Protein AF-A0A519ZUU9-F1 (afdb_monomer_lite)

Radius of gyration: 45.59 Å; chains: 1; bounding box: 107×40×130 Å

pLDDT: mean 80.82, std 14.67, range [39.16, 97.06]

Foldseek 3Di:
DDDDPDPPVLVVLQVVLQVQQVVLVVCLVVVPPPVVSVVSNVVSVVSVVVSVVVVVPDDPDDDDPVCVVVVLPDPPDPDDRPDPDPDDPDDDDPDDPDPVNVVVVVCVVVVVDPVVVVVVVVVVVVVVVVVVVVVVVVVVVVVVVVVVVVVVVVVVVVVVVVVVVVVVVVVVVVVVVVVVVVVVVVVVVVVVVVVVVVVD

Sequence (200 aa):
MAAKAKFDWLHVAISWGASIVILGALFKILHIGGAFGNYAIGIGLGVEAFLFFLTGLRQPEQELPWERVYPELSTDFTGELPKATTRPVAAPVQTGFSSTAALDKMLVDAKIGPELIESLGTGLRTFGDKVATISSVADASSATTEFAGKVKGASASFDNLNSAFSKATAQLVEMGESNVAASAYHDQVNALAKNLSALN

Structure (mmCIF, N/CA/C/O backbone):
data_AF-A0A519ZUU9-F1
#
_entry.id   AF-A0A519ZUU9-F1
#
loop_
_atom_site.group_PDB
_atom_site.id
_atom_site.type_symbol
_atom_site.label_atom_id
_atom_site.label_alt_id
_atom_site.label_comp_id
_atom_site.label_asym_id
_atom_site.label_entity_id
_atom_site.label_seq_id
_atom_site.pdbx_PDB_ins_code
_atom_site.Cartn_x
_atom_site.Cartn_y
_atom_site.Cartn_z
_atom_site.occupancy
_atom_site.B_iso_or_equiv
_atom_site.auth_seq_id
_atom_site.auth_comp_id
_atom_site.auth_asym_id
_atom_site.auth_atom_id
_atom_site.pdbx_PDB_model_num
ATOM 1 N N . MET A 1 1 ? -26.843 -19.781 33.083 1.00 39.16 1 MET A N 1
ATOM 2 C CA . MET A 1 1 ? -26.863 -20.668 31.900 1.00 39.16 1 MET A CA 1
ATOM 3 C C . MET A 1 1 ? -26.084 -19.972 30.799 1.00 39.16 1 MET A C 1
ATOM 5 O O . MET A 1 1 ? -26.501 -18.902 30.383 1.00 39.16 1 MET A O 1
ATOM 9 N N . ALA A 1 2 ? -24.915 -20.491 30.418 1.00 41.66 2 ALA A N 1
ATOM 10 C CA . ALA A 1 2 ? -24.102 -19.885 29.366 1.00 41.66 2 ALA A CA 1
ATOM 11 C C . ALA A 1 2 ? -24.824 -20.051 28.021 1.00 41.66 2 ALA A C 1
ATOM 13 O O . ALA A 1 2 ? -25.059 -21.177 27.577 1.00 41.66 2 ALA A O 1
ATOM 14 N N . ALA A 1 3 ? -25.223 -18.940 27.402 1.00 51.91 3 ALA A N 1
ATOM 15 C CA . ALA A 1 3 ? -25.760 -18.947 26.053 1.00 51.91 3 ALA A CA 1
ATOM 16 C C . ALA A 1 3 ? -24.654 -19.444 25.111 1.00 51.91 3 ALA A C 1
ATOM 18 O O . ALA A 1 3 ? -23.635 -18.779 24.936 1.00 51.91 3 ALA A O 1
ATOM 19 N N . LYS A 1 4 ? -24.819 -20.642 24.537 1.00 50.12 4 LYS A N 1
ATOM 20 C CA . LYS A 1 4 ? -23.963 -21.098 23.437 1.00 50.12 4 LYS A CA 1
ATOM 21 C C . LYS A 1 4 ? -24.090 -20.072 22.313 1.00 50.12 4 LYS A C 1
ATOM 23 O O . LYS A 1 4 ? -25.184 -19.918 21.772 1.00 50.12 4 LYS A O 1
ATOM 28 N N . ALA A 1 5 ? -22.994 -19.394 21.976 1.00 58.38 5 ALA A N 1
ATOM 29 C CA . ALA A 1 5 ? -22.920 -18.553 20.790 1.00 58.38 5 ALA A CA 1
ATOM 30 C C . ALA A 1 5 ? -23.289 -19.420 19.579 1.00 58.38 5 ALA A C 1
ATOM 32 O O . ALA A 1 5 ? -22.580 -20.369 19.236 1.00 58.38 5 ALA A O 1
ATOM 33 N N . LYS A 1 6 ? -24.464 -19.171 18.999 1.00 64.81 6 LYS A N 1
ATOM 34 C CA . LYS A 1 6 ? -24.899 -19.859 17.787 1.00 64.81 6 LYS A CA 1
ATOM 35 C C . LYS A 1 6 ? -24.059 -19.276 16.659 1.00 64.81 6 LYS A C 1
ATOM 37 O O . LYS A 1 6 ? -24.135 -18.080 16.410 1.00 64.81 6 LYS A O 1
ATOM 42 N N . PHE A 1 7 ? -23.223 -20.100 16.038 1.00 68.94 7 PHE A N 1
ATOM 43 C CA . PHE A 1 7 ? -22.458 -19.699 14.864 1.00 68.94 7 PHE A CA 1
ATOM 44 C C . PHE A 1 7 ? -23.4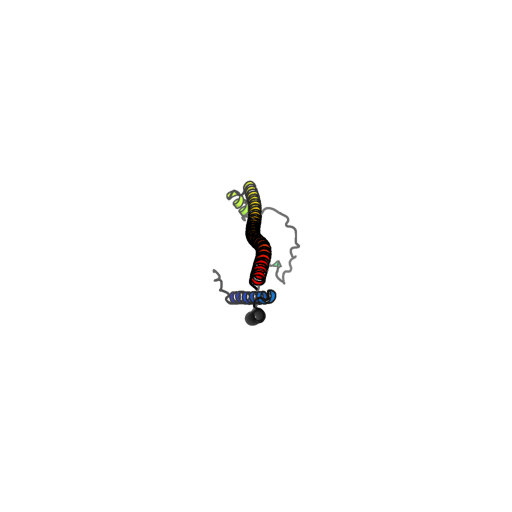33 -19.227 13.779 1.00 68.94 7 PHE A C 1
ATOM 46 O O . PHE A 1 7 ? -24.221 -20.025 13.262 1.00 68.94 7 PHE A O 1
ATOM 53 N N . ASP A 1 8 ? -23.414 -17.929 13.483 1.00 77.62 8 ASP A N 1
ATOM 54 C CA . ASP A 1 8 ? -24.277 -17.341 12.469 1.00 77.62 8 ASP A CA 1
ATOM 55 C C . ASP A 1 8 ? -23.618 -17.472 11.095 1.00 77.62 8 ASP A C 1
ATOM 57 O O . ASP A 1 8 ? -22.886 -16.604 10.619 1.00 77.62 8 ASP A O 1
ATOM 61 N N . TRP A 1 9 ? -23.851 -18.623 10.467 1.00 82.12 9 TRP A N 1
ATOM 62 C CA . TRP A 1 9 ? -23.329 -18.937 9.139 1.00 82.12 9 TRP A CA 1
ATOM 63 C C . TRP A 1 9 ? -23.766 -17.915 8.078 1.00 82.12 9 TRP A C 1
ATOM 65 O O . TRP A 1 9 ? -23.056 -17.722 7.091 1.00 82.12 9 TRP A O 1
ATOM 75 N N . LEU A 1 10 ? -24.912 -17.253 8.280 1.00 82.69 10 LEU A N 1
ATOM 76 C CA . LEU A 1 10 ? -25.429 -16.243 7.365 1.00 82.69 10 LEU A CA 1
ATOM 77 C C . LEU A 1 10 ? -24.575 -14.980 7.439 1.00 82.69 10 LEU A C 1
ATOM 79 O O . LEU A 1 10 ? -24.215 -14.428 6.406 1.00 82.69 10 LEU A O 1
ATOM 83 N N . HIS A 1 11 ? -24.173 -14.580 8.644 1.00 84.94 11 HIS A N 1
ATOM 84 C CA . HIS A 1 11 ? -23.257 -13.462 8.838 1.00 84.94 11 HIS A CA 1
ATOM 85 C C . HIS A 1 11 ? -21.925 -13.694 8.112 1.00 84.94 11 HIS A C 1
ATOM 87 O O . HIS A 1 11 ? -21.411 -12.796 7.447 1.00 84.94 11 HIS A O 1
ATOM 93 N N . VAL A 1 12 ? -21.401 -14.924 8.169 1.00 88.69 12 VAL A N 1
ATOM 94 C CA . VAL A 1 12 ? -20.186 -15.319 7.438 1.00 88.69 12 VAL A CA 1
ATOM 95 C C . VAL A 1 12 ? -20.404 -15.267 5.925 1.00 88.69 12 VAL A C 1
ATOM 97 O O . VAL A 1 12 ? -19.560 -14.728 5.210 1.00 88.69 12 VAL A O 1
ATOM 100 N N . ALA A 1 13 ? -21.539 -15.772 5.433 1.00 89.56 13 ALA A N 1
ATOM 101 C CA . ALA A 1 13 ? -21.886 -15.730 4.013 1.00 89.56 13 ALA A CA 1
ATOM 102 C C . ALA A 1 13 ? -22.029 -14.288 3.490 1.00 89.56 13 ALA A C 1
ATOM 104 O O . ALA A 1 13 ? -21.525 -13.985 2.410 1.00 89.56 13 ALA A O 1
ATOM 105 N N . ILE A 1 14 ? -22.634 -13.391 4.276 1.00 90.38 14 ILE A N 1
ATOM 106 C CA . ILE A 1 14 ? -22.742 -11.958 3.964 1.00 90.38 14 ILE A CA 1
ATOM 107 C C . ILE A 1 14 ? -21.352 -11.318 3.898 1.00 90.38 14 ILE A C 1
ATOM 109 O O . ILE A 1 14 ? -21.037 -10.639 2.926 1.00 90.38 14 ILE A O 1
ATOM 113 N N . SER A 1 15 ? -20.484 -11.567 4.885 1.00 91.88 15 SER A N 1
ATOM 114 C CA . SER A 1 15 ? -19.118 -11.020 4.885 1.00 91.88 15 SER A CA 1
ATOM 115 C C . SER A 1 15 ? -18.282 -11.508 3.695 1.00 91.88 15 SER A C 1
ATOM 117 O O . SER A 1 15 ? -17.511 -10.741 3.112 1.00 91.88 15 SER A O 1
ATOM 119 N N . TRP A 1 16 ? -18.448 -12.772 3.300 1.00 93.50 16 TRP A N 1
ATOM 120 C CA . TRP A 1 16 ? -17.790 -13.326 2.117 1.00 93.50 16 TRP A CA 1
ATOM 121 C C . TRP A 1 16 ? -18.336 -12.728 0.819 1.00 93.50 16 TRP A C 1
ATOM 123 O O . TRP A 1 16 ? -17.552 -12.350 -0.051 1.00 93.50 16 TRP A O 1
ATOM 133 N N . GLY A 1 17 ? -19.656 -12.578 0.700 1.00 94.12 17 GLY A N 1
ATOM 134 C CA . GLY A 1 17 ? -20.277 -11.928 -0.453 1.00 94.12 17 GLY A CA 1
ATOM 135 C C . GLY A 1 17 ? -19.844 -10.480 -0.630 1.00 94.12 17 GLY A C 1
ATOM 136 O O . GLY A 1 17 ? -19.378 -10.114 -1.708 1.00 94.12 17 GLY A O 1
ATOM 137 N N . ALA A 1 18 ? -19.869 -9.697 0.452 1.00 94.25 18 ALA A N 1
ATOM 138 C CA . ALA A 1 18 ? -19.413 -8.310 0.447 1.00 94.25 18 ALA A CA 1
ATOM 139 C C . ALA A 1 18 ? -17.951 -8.190 -0.024 1.00 94.25 18 ALA A C 1
ATOM 141 O O . ALA A 1 18 ? -17.604 -7.291 -0.789 1.00 94.25 18 ALA A O 1
ATOM 142 N N . SER A 1 19 ? -17.093 -9.139 0.362 1.00 94.81 19 SER A N 1
ATOM 143 C CA . SER A 1 19 ? -15.698 -9.179 -0.093 1.00 94.81 19 SER A CA 1
ATOM 144 C C . SER A 1 19 ? -15.589 -9.381 -1.612 1.00 94.81 19 SER A C 1
ATOM 146 O O . SER A 1 19 ? -14.795 -8.707 -2.269 1.00 94.81 19 SER A O 1
ATOM 148 N N . ILE A 1 20 ? -16.413 -10.261 -2.193 1.00 94.50 20 ILE A N 1
ATOM 149 C CA . ILE A 1 20 ? -16.456 -10.508 -3.647 1.00 94.50 20 ILE A CA 1
ATOM 150 C C . ILE A 1 20 ? -16.935 -9.255 -4.396 1.00 94.50 20 ILE A C 1
ATOM 152 O O . ILE A 1 20 ? -16.364 -8.904 -5.430 1.00 94.50 20 ILE A O 1
ATOM 156 N N . VAL A 1 21 ? -17.932 -8.543 -3.862 1.00 96.19 21 VAL A N 1
ATOM 157 C CA . VAL A 1 21 ? -18.430 -7.275 -4.426 1.00 96.19 21 VAL A CA 1
ATOM 158 C C . VAL A 1 21 ? -17.341 -6.209 -4.439 1.00 96.19 21 VAL A C 1
ATOM 160 O O . VAL A 1 21 ? -17.118 -5.573 -5.469 1.00 96.19 21 VAL A O 1
ATOM 163 N N . ILE A 1 22 ? -16.634 -6.037 -3.320 1.00 95.88 22 ILE A N 1
ATOM 164 C CA . ILE A 1 22 ? -15.560 -5.045 -3.193 1.00 95.88 22 ILE A CA 1
ATOM 165 C C . ILE A 1 22 ? -14.430 -5.345 -4.185 1.00 95.88 22 ILE A C 1
ATOM 167 O O . ILE A 1 22 ? -13.954 -4.432 -4.858 1.00 95.88 22 ILE A O 1
ATOM 171 N N . LEU A 1 23 ? -14.037 -6.614 -4.341 1.00 94.88 23 LEU A N 1
ATOM 172 C CA . LEU A 1 23 ? -13.030 -7.012 -5.331 1.00 94.88 23 LEU A CA 1
ATOM 173 C C . LEU A 1 23 ? -13.501 -6.770 -6.772 1.00 94.88 23 LEU A C 1
ATOM 175 O O . LEU A 1 23 ? -12.736 -6.264 -7.596 1.00 94.88 23 LEU A O 1
ATOM 179 N N . GLY A 1 24 ? -14.766 -7.069 -7.076 1.00 93.88 24 GLY A N 1
ATOM 180 C CA . GLY A 1 24 ? -15.364 -6.759 -8.376 1.00 93.88 24 GLY A CA 1
ATOM 181 C C . GLY A 1 24 ? -15.358 -5.257 -8.675 1.00 93.88 24 GLY A C 1
ATOM 182 O O . GLY A 1 24 ? -14.985 -4.841 -9.774 1.00 93.88 24 GLY A O 1
ATOM 183 N N . ALA A 1 25 ? -15.701 -4.430 -7.684 1.00 94.94 25 ALA A N 1
ATOM 184 C CA . ALA A 1 25 ? -15.683 -2.973 -7.803 1.00 94.94 25 ALA A CA 1
ATOM 185 C C . ALA A 1 25 ? -14.260 -2.444 -7.995 1.00 94.94 25 ALA A C 1
ATOM 187 O O . ALA A 1 25 ? -14.036 -1.608 -8.871 1.00 94.94 25 ALA A O 1
ATOM 188 N N . LEU A 1 26 ? -13.291 -2.986 -7.251 1.00 94.69 26 LEU A N 1
ATOM 189 C CA . LEU A 1 26 ? -11.874 -2.650 -7.374 1.00 94.69 26 LEU A CA 1
ATOM 190 C C . LEU A 1 26 ? -11.351 -2.894 -8.798 1.00 94.69 26 LEU A C 1
ATOM 192 O O . LEU A 1 26 ? -10.714 -2.017 -9.383 1.00 94.69 26 LEU A O 1
ATOM 196 N N . PHE A 1 27 ? -11.652 -4.053 -9.392 1.00 93.69 27 PHE A N 1
ATOM 197 C CA . PHE A 1 27 ? -11.245 -4.343 -10.770 1.00 93.69 27 PHE A CA 1
ATOM 198 C C . PHE A 1 27 ? -11.904 -3.411 -11.786 1.00 93.69 27 PHE A C 1
ATOM 200 O O . PHE A 1 27 ? -11.253 -2.998 -12.748 1.00 93.69 27 PHE A O 1
ATOM 207 N N . LYS A 1 28 ? -13.162 -3.021 -11.555 1.00 91.69 28 LYS A N 1
ATOM 208 C CA . LYS A 1 28 ? -13.878 -2.085 -12.423 1.00 91.69 28 LYS A CA 1
ATOM 209 C C . LYS A 1 28 ? -13.289 -0.671 -12.377 1.00 91.69 28 LYS A C 1
ATOM 211 O O . LYS A 1 28 ? -13.115 -0.076 -13.437 1.00 91.69 28 LYS A O 1
ATOM 216 N N . ILE A 1 29 ? -12.966 -0.141 -11.192 1.00 93.62 29 ILE A N 1
ATOM 217 C CA . ILE A 1 29 ? -12.414 1.222 -11.054 1.00 93.62 29 ILE A CA 1
ATOM 218 C C . ILE A 1 29 ? -10.968 1.310 -11.547 1.00 93.62 29 ILE A C 1
ATOM 220 O O . ILE A 1 29 ? -10.601 2.266 -12.228 1.00 93.62 29 ILE A O 1
ATOM 224 N N . LEU A 1 30 ? -10.155 0.288 -11.267 1.00 93.75 30 LEU A N 1
ATOM 225 C CA . LEU A 1 30 ? -8.733 0.281 -11.607 1.00 93.75 30 LEU A CA 1
ATOM 226 C C . LEU A 1 30 ? -8.473 -0.215 -13.041 1.00 93.75 30 LEU A C 1
ATOM 228 O O . LEU A 1 30 ? -7.328 -0.272 -13.476 1.00 93.75 30 LEU A O 1
ATOM 232 N N . HIS A 1 31 ? -9.535 -0.563 -13.781 1.00 89.62 31 HIS A N 1
ATOM 233 C CA . HIS A 1 31 ? -9.482 -1.082 -15.153 1.00 89.62 31 HIS A CA 1
ATOM 234 C C . HIS A 1 31 ? -8.579 -2.322 -15.302 1.00 89.62 31 HIS A C 1
ATOM 236 O O . HIS A 1 31 ? -8.042 -2.603 -16.377 1.00 89.62 31 HIS A O 1
ATOM 242 N N . ILE A 1 32 ? -8.435 -3.101 -14.226 1.00 83.62 32 ILE A N 1
ATOM 243 C CA . ILE A 1 32 ? -7.625 -4.320 -14.218 1.00 83.62 32 ILE A CA 1
ATOM 244 C C . ILE A 1 32 ? -8.364 -5.407 -15.005 1.00 83.62 32 ILE A C 1
ATOM 246 O O . ILE A 1 32 ? -9.513 -5.735 -14.717 1.00 83.62 32 ILE A O 1
ATOM 250 N N . GLY A 1 33 ? -7.697 -5.984 -16.008 1.00 83.44 33 GLY A N 1
ATOM 251 C CA . GLY A 1 33 ? -8.239 -7.090 -16.807 1.00 83.44 33 GLY A CA 1
ATOM 252 C C . GLY A 1 33 ? -9.241 -6.686 -17.900 1.00 83.44 33 GLY A C 1
ATOM 253 O O . GLY A 1 33 ? -9.820 -7.564 -18.539 1.00 83.44 33 GLY A O 1
ATOM 254 N N . GLY A 1 34 ? -9.454 -5.388 -18.150 1.00 85.88 34 GLY A N 1
ATOM 255 C CA . GLY A 1 34 ? -10.285 -4.894 -19.257 1.00 85.88 34 GLY A CA 1
ATOM 256 C C . GLY A 1 34 ? -11.712 -5.457 -19.235 1.00 85.88 34 GLY A C 1
ATOM 257 O O . GLY A 1 34 ? -12.468 -5.221 -18.294 1.00 85.88 34 GLY A O 1
ATOM 258 N N . ALA A 1 35 ? -12.080 -6.237 -20.259 1.00 87.75 35 ALA A N 1
ATOM 259 C CA . ALA A 1 35 ? -13.391 -6.887 -20.338 1.00 87.75 35 ALA A CA 1
ATOM 260 C C . ALA A 1 35 ? -13.680 -7.808 -19.137 1.00 87.75 35 ALA A C 1
ATOM 262 O O . ALA A 1 35 ? -14.828 -7.913 -18.709 1.00 87.75 35 ALA A O 1
ATOM 263 N N . PHE A 1 36 ? -12.648 -8.420 -18.546 1.00 86.88 36 PHE A N 1
ATOM 264 C CA . PHE A 1 36 ? -12.782 -9.267 -17.361 1.00 86.88 36 PHE A CA 1
ATOM 265 C C . PHE A 1 36 ? -13.269 -8.487 -16.129 1.00 86.88 36 PHE A C 1
ATOM 267 O O . PHE A 1 36 ? -14.056 -9.013 -15.345 1.00 86.88 36 PHE A O 1
ATOM 274 N N . GLY A 1 37 ? -12.898 -7.208 -16.000 1.00 88.25 37 GLY A N 1
ATOM 275 C CA . GLY A 1 37 ? -13.369 -6.346 -14.912 1.00 88.25 37 GLY A CA 1
ATOM 276 C C . GLY A 1 37 ? -14.887 -6.127 -14.932 1.00 88.25 37 GLY A C 1
ATOM 277 O O . GLY A 1 37 ? -15.507 -6.050 -13.874 1.00 88.25 37 GLY A O 1
ATOM 278 N N . ASN A 1 38 ? -15.512 -6.111 -16.119 1.00 90.19 38 ASN A N 1
ATOM 279 C CA . ASN A 1 38 ? -16.974 -6.028 -16.252 1.00 90.19 38 ASN A CA 1
ATOM 280 C C . ASN A 1 38 ? -17.668 -7.300 -15.753 1.00 90.19 38 ASN A C 1
ATOM 282 O O . ASN A 1 38 ? -18.707 -7.222 -15.101 1.00 90.19 38 ASN A O 1
ATOM 286 N N . TYR A 1 39 ? -17.085 -8.467 -16.031 1.00 93.06 39 TYR A N 1
ATOM 287 C CA . TYR A 1 39 ? -17.608 -9.732 -15.523 1.00 93.06 39 TYR A CA 1
ATOM 288 C C . TYR A 1 39 ? -17.405 -9.852 -14.010 1.00 93.06 39 TYR A C 1
ATOM 290 O O . TYR A 1 39 ? -18.317 -10.288 -13.316 1.00 93.06 39 TYR A O 1
ATOM 298 N N . ALA A 1 40 ? -16.264 -9.398 -13.482 1.00 93.31 40 ALA A N 1
ATOM 299 C CA . ALA A 1 40 ? -15.980 -9.430 -12.050 1.00 93.31 40 ALA A CA 1
ATOM 300 C C . ALA A 1 40 ? -16.985 -8.603 -11.228 1.00 93.31 40 ALA A C 1
ATOM 302 O O . ALA A 1 40 ? -17.527 -9.108 -10.244 1.00 93.31 40 ALA A O 1
ATOM 303 N N . ILE A 1 41 ? -17.297 -7.367 -11.648 1.00 94.50 41 ILE A N 1
ATOM 304 C CA . ILE A 1 41 ? -18.333 -6.565 -10.975 1.00 94.50 41 ILE A CA 1
ATOM 305 C C . ILE A 1 41 ? -19.733 -7.157 -11.168 1.00 94.50 41 ILE A C 1
ATOM 307 O O . ILE A 1 41 ? -20.522 -7.157 -10.228 1.00 94.50 41 ILE A O 1
ATOM 311 N N . GLY A 1 42 ? -20.036 -7.714 -12.346 1.00 94.75 42 GLY A N 1
ATOM 312 C CA . GLY A 1 42 ? -21.312 -8.386 -12.598 1.00 94.75 42 GLY A CA 1
ATOM 313 C C . GLY A 1 42 ? -21.539 -9.583 -11.671 1.00 94.75 42 GLY A C 1
ATOM 314 O O . GLY A 1 42 ? -22.620 -9.726 -11.107 1.00 94.75 42 GLY A O 1
ATOM 315 N N . ILE A 1 43 ? -20.503 -10.401 -11.453 1.00 95.50 43 ILE A N 1
ATOM 316 C CA . ILE A 1 43 ? -20.538 -11.526 -10.508 1.00 95.50 43 ILE A CA 1
ATOM 317 C C . ILE A 1 43 ? -20.714 -11.016 -9.076 1.00 95.50 43 ILE A C 1
ATOM 319 O O . ILE A 1 43 ? -21.576 -11.525 -8.365 1.00 95.50 43 ILE A O 1
ATOM 323 N N . GLY A 1 44 ? -19.951 -9.997 -8.666 1.00 95.81 44 GLY A N 1
ATOM 324 C CA . GLY A 1 44 ? -20.084 -9.395 -7.337 1.00 95.81 44 GLY A CA 1
ATOM 325 C C . GLY A 1 44 ? -21.511 -8.922 -7.060 1.00 95.81 44 GLY A C 1
ATOM 326 O O . GLY A 1 44 ? -22.131 -9.358 -6.095 1.00 95.81 44 GLY A O 1
ATOM 327 N N . LEU A 1 45 ? -22.077 -8.109 -7.953 1.00 96.38 45 LEU A N 1
ATOM 328 C CA . LEU A 1 45 ? -23.451 -7.615 -7.821 1.00 96.38 45 LEU A CA 1
ATOM 329 C C . LEU A 1 45 ? -24.495 -8.745 -7.840 1.00 96.38 45 LEU A C 1
ATOM 331 O O . LEU A 1 45 ? -25.495 -8.662 -7.130 1.00 96.38 45 LEU A O 1
ATOM 335 N N . GLY A 1 46 ? -24.265 -9.813 -8.610 1.00 96.19 46 GLY A N 1
ATOM 336 C CA . GLY A 1 46 ? -25.124 -11.000 -8.605 1.00 96.19 46 GLY A CA 1
ATOM 337 C C . GLY A 1 46 ? -25.113 -11.744 -7.265 1.00 96.19 46 GLY A C 1
ATOM 338 O O . GLY A 1 46 ? -26.168 -12.154 -6.782 1.00 96.19 46 GLY A O 1
ATOM 339 N N . VAL A 1 47 ? -23.938 -11.876 -6.639 1.00 95.75 47 VAL A N 1
ATOM 340 C CA . VAL A 1 47 ? -23.797 -12.453 -5.291 1.00 95.75 47 VAL A CA 1
ATOM 341 C C . VAL A 1 47 ? -24.527 -11.596 -4.254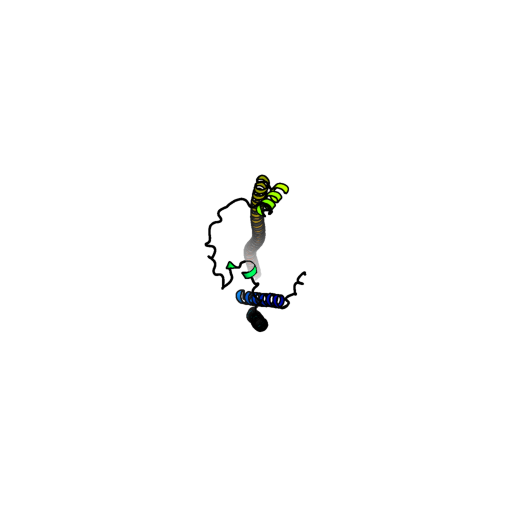 1.00 95.75 47 VAL A C 1
ATOM 343 O O . VAL A 1 47 ? -25.267 -12.144 -3.439 1.00 95.75 47 VAL A O 1
ATOM 346 N N . GLU A 1 48 ? -24.394 -10.269 -4.321 1.00 94.56 48 GLU A N 1
ATOM 347 C CA . GLU A 1 48 ? -25.074 -9.346 -3.401 1.00 94.56 48 GLU A CA 1
ATOM 348 C C . GLU A 1 48 ? -26.602 -9.427 -3.528 1.00 94.56 48 GLU A C 1
ATOM 350 O O . GLU A 1 48 ? -27.314 -9.524 -2.530 1.00 94.56 48 GLU A O 1
ATOM 355 N N . ALA A 1 49 ? -27.120 -9.471 -4.760 1.00 94.69 49 ALA A N 1
ATOM 356 C CA . ALA A 1 49 ? -28.552 -9.623 -5.006 1.00 94.69 49 ALA A CA 1
ATOM 357 C C . ALA A 1 49 ? -29.101 -10.935 -4.418 1.00 94.69 49 ALA A C 1
ATOM 359 O O . ALA A 1 49 ? -30.181 -10.952 -3.824 1.00 94.69 49 ALA A O 1
ATOM 360 N N . PHE A 1 50 ? -28.348 -12.031 -4.544 1.00 93.50 50 PHE A N 1
ATOM 361 C CA . PHE A 1 50 ? -28.730 -13.320 -3.972 1.00 93.50 50 PHE A CA 1
ATOM 362 C C . PHE A 1 50 ? -28.685 -13.311 -2.439 1.00 93.50 50 PHE A C 1
ATOM 364 O O . PHE A 1 50 ? -29.597 -13.824 -1.790 1.00 93.50 50 PHE A O 1
ATOM 371 N N . LEU A 1 51 ? -27.661 -12.696 -1.843 1.00 92.56 51 LEU A N 1
ATOM 372 C CA . LEU A 1 51 ? -27.560 -12.575 -0.391 1.00 92.56 51 LEU A CA 1
ATOM 373 C C . LEU A 1 51 ? -28.673 -11.703 0.187 1.00 92.56 51 LEU A C 1
ATOM 375 O O . LEU A 1 51 ? -29.289 -12.119 1.164 1.00 92.56 51 LEU A O 1
ATOM 379 N N . PHE A 1 52 ? -29.007 -10.570 -0.436 1.00 90.44 52 PHE A N 1
ATOM 380 C CA . PHE A 1 52 ? -30.143 -9.751 -0.003 1.00 90.44 52 PHE A CA 1
ATOM 381 C C . PHE A 1 52 ? -31.481 -10.474 -0.115 1.00 90.44 52 PHE A C 1
ATOM 383 O O . PHE A 1 52 ? -32.349 -10.319 0.744 1.00 90.44 52 PHE A O 1
ATOM 390 N N . PHE A 1 53 ? -31.653 -11.302 -1.143 1.00 91.25 53 PHE A N 1
ATOM 391 C CA . PHE A 1 53 ? -32.837 -12.144 -1.243 1.00 91.25 53 PHE A CA 1
ATOM 392 C C . PHE A 1 53 ? -32.923 -13.134 -0.070 1.00 91.25 53 PHE A C 1
ATOM 394 O O . PHE A 1 53 ? -33.979 -13.275 0.544 1.00 91.25 53 PHE A O 1
ATOM 401 N N . LEU A 1 54 ? -31.809 -13.782 0.291 1.00 89.25 54 LEU A N 1
ATOM 402 C CA . LEU A 1 54 ? -31.764 -14.705 1.427 1.00 89.25 54 LEU A CA 1
ATOM 403 C C . LEU A 1 54 ? -31.959 -14.005 2.780 1.00 89.25 54 LEU A C 1
ATOM 405 O O . LEU A 1 54 ? -32.619 -14.566 3.657 1.00 89.25 54 LEU A O 1
ATOM 409 N N . THR A 1 55 ? -31.417 -12.799 2.969 1.00 86.38 55 THR A N 1
ATOM 410 C CA . THR A 1 55 ? -31.611 -12.035 4.212 1.00 86.38 55 THR A CA 1
ATOM 411 C C . THR A 1 55 ? -33.031 -11.498 4.341 1.00 86.38 55 THR A C 1
ATOM 413 O O . THR A 1 55 ? -33.558 -11.478 5.448 1.00 86.38 55 THR A O 1
ATOM 416 N N . GLY A 1 56 ? -33.697 -11.159 3.233 1.00 85.12 56 GLY A N 1
ATOM 417 C CA . GLY A 1 56 ? -35.103 -10.741 3.230 1.00 85.12 56 GLY A CA 1
ATOM 418 C C . GLY A 1 56 ? -36.080 -11.813 3.732 1.00 85.12 56 GLY A C 1
ATOM 419 O O . GLY A 1 56 ? -37.179 -11.485 4.171 1.00 85.12 56 GLY A O 1
ATOM 420 N N . LEU A 1 57 ? -35.684 -13.092 3.720 1.00 83.94 57 LEU A N 1
ATOM 421 C CA . LEU A 1 57 ? -36.474 -14.199 4.274 1.00 83.94 57 LEU A CA 1
ATOM 422 C C . LEU A 1 57 ? -36.298 -14.377 5.793 1.00 83.94 57 LEU A C 1
ATOM 424 O O . LEU A 1 57 ? -36.953 -15.233 6.393 1.00 83.94 57 LEU A O 1
ATOM 428 N N . ARG A 1 58 ? -35.415 -13.604 6.434 1.00 77.00 58 ARG A N 1
ATOM 429 C CA . ARG A 1 58 ? -35.211 -13.616 7.887 1.00 77.00 58 ARG A CA 1
ATOM 430 C C . ARG A 1 58 ? -35.962 -12.458 8.536 1.00 77.00 58 ARG A C 1
ATOM 432 O O . ARG A 1 58 ? -35.950 -11.334 8.050 1.00 77.00 58 ARG A O 1
ATOM 439 N N . GLN A 1 59 ? -36.584 -12.739 9.680 1.00 71.56 59 GLN A N 1
ATOM 440 C CA . GLN A 1 59 ? -37.108 -11.687 10.547 1.00 71.56 59 GLN A CA 1
ATOM 441 C C . GLN A 1 59 ? -35.935 -10.886 11.141 1.00 71.56 59 GLN A C 1
ATOM 443 O O . GLN A 1 59 ? -34.927 -11.508 11.499 1.00 71.56 59 GLN A O 1
ATOM 448 N N . PRO A 1 60 ? -36.046 -9.547 11.246 1.00 70.88 60 PRO A N 1
ATOM 449 C CA . PRO A 1 60 ? -35.028 -8.724 11.891 1.00 70.88 60 PRO A CA 1
ATOM 450 C C . PRO A 1 60 ? -34.800 -9.196 13.330 1.00 70.88 60 PRO A C 1
ATOM 452 O O . PRO A 1 60 ? -35.712 -9.723 13.975 1.00 70.88 60 PRO A O 1
ATOM 455 N N . GLU A 1 61 ? -33.567 -9.048 13.815 1.00 69.06 61 GLU A N 1
ATOM 456 C CA . GLU A 1 61 ? -33.228 -9.402 15.191 1.00 69.06 61 GLU A CA 1
ATOM 457 C C . GLU A 1 61 ? -34.125 -8.606 16.148 1.00 69.06 61 GLU A C 1
ATOM 459 O O . GLU A 1 61 ? -34.313 -7.401 15.975 1.00 69.06 61 GLU A O 1
ATOM 464 N N . GLN A 1 62 ? -34.750 -9.292 17.110 1.00 69.12 62 GLN A N 1
ATOM 465 C CA . GLN A 1 62 ? -35.605 -8.622 18.085 1.00 69.12 62 GLN A CA 1
ATOM 466 C C . GLN A 1 62 ? -34.742 -7.675 18.910 1.00 69.12 62 GLN A C 1
ATOM 468 O O . GLN A 1 62 ? -33.738 -8.100 19.487 1.00 69.12 62 GLN A O 1
ATOM 473 N N . GLU A 1 63 ? -35.138 -6.405 18.972 1.00 71.62 63 GLU A N 1
ATOM 474 C CA . GLU A 1 63 ? -34.458 -5.435 19.816 1.00 71.62 63 GLU A CA 1
ATOM 475 C C . GLU A 1 63 ? -34.451 -5.940 21.263 1.00 71.62 63 GLU A C 1
ATOM 477 O O . GLU A 1 63 ? -35.464 -6.403 21.799 1.00 71.62 63 GLU A O 1
ATOM 482 N N . LEU A 1 64 ? -33.274 -5.902 21.891 1.00 76.44 64 LEU A N 1
ATOM 483 C CA . LEU A 1 64 ? -33.152 -6.232 23.305 1.00 76.44 64 LEU A CA 1
ATOM 484 C C . LEU A 1 64 ? -34.065 -5.288 24.101 1.00 76.44 64 LEU A C 1
ATOM 486 O O . LEU A 1 64 ? -34.135 -4.105 23.768 1.00 76.44 64 LEU A O 1
ATOM 490 N N . PRO A 1 65 ? -34.746 -5.762 25.160 1.00 76.06 65 PRO A N 1
ATOM 491 C CA . PRO A 1 65 ? -35.669 -4.937 25.930 1.00 76.06 65 PRO A CA 1
ATOM 492 C C . PRO A 1 65 ? -34.887 -3.963 26.822 1.00 76.06 65 PRO A C 1
ATOM 494 O O . PRO A 1 65 ? -34.813 -4.141 28.040 1.00 76.06 65 PRO A O 1
ATOM 497 N N . TRP A 1 66 ? -34.270 -2.944 26.216 1.00 79.69 66 TRP A N 1
ATOM 498 C CA . TRP A 1 66 ? -33.500 -1.893 26.887 1.00 79.69 66 TRP A CA 1
ATOM 499 C C . TRP A 1 66 ? -34.330 -1.177 27.949 1.00 79.69 66 TRP A C 1
ATOM 501 O O . TRP A 1 66 ? -33.803 -0.814 28.996 1.00 79.69 66 TRP A O 1
ATOM 511 N N . GLU A 1 67 ? -35.641 -1.113 27.734 1.00 77.25 67 GLU A N 1
ATOM 512 C CA . GLU A 1 67 ? -36.666 -0.630 28.662 1.00 77.25 67 GLU A CA 1
ATOM 513 C C . GLU A 1 67 ? -36.610 -1.308 30.042 1.00 77.25 67 GLU A C 1
ATOM 515 O O . GLU A 1 67 ? -36.979 -0.712 31.050 1.00 77.25 67 GLU A O 1
ATOM 520 N N . ARG A 1 68 ? -36.105 -2.548 30.131 1.00 74.50 68 ARG A N 1
ATOM 521 C CA . ARG A 1 68 ? -35.942 -3.261 31.409 1.00 74.50 68 ARG A CA 1
ATOM 522 C C . ARG A 1 68 ? -34.804 -2.702 32.265 1.00 74.50 68 ARG A C 1
ATOM 524 O O . ARG A 1 68 ? -34.837 -2.856 33.482 1.00 74.50 68 ARG A O 1
ATOM 531 N N . VAL A 1 69 ? -33.784 -2.123 31.637 1.00 78.94 69 VAL A N 1
ATOM 532 C CA . VAL A 1 69 ? -32.598 -1.566 32.312 1.00 78.94 69 VAL A CA 1
ATOM 533 C C . VAL A 1 69 ? -32.688 -0.043 32.396 1.00 78.94 69 VAL A C 1
ATOM 535 O O . VAL A 1 69 ? -32.232 0.543 33.371 1.00 78.94 69 VAL A O 1
ATOM 538 N N . TYR A 1 70 ? -33.336 0.572 31.410 1.00 77.38 70 TYR A N 1
ATOM 539 C CA . TYR A 1 70 ? -33.556 2.004 31.295 1.00 77.38 70 TYR A CA 1
ATOM 540 C C . TYR A 1 70 ? -35.038 2.265 30.987 1.00 77.38 70 TYR A C 1
ATOM 542 O O . TYR A 1 70 ? -35.415 2.411 29.822 1.00 77.38 70 TYR A O 1
ATOM 550 N N . PRO A 1 71 ? -35.896 2.314 32.022 1.00 75.81 71 PRO A N 1
ATOM 551 C CA . PRO A 1 71 ? -37.336 2.542 31.873 1.00 75.81 71 PRO A CA 1
ATOM 552 C C . PRO A 1 71 ? -37.671 3.848 31.142 1.00 75.81 71 PRO A C 1
ATOM 554 O O . PRO A 1 71 ? -38.715 3.952 30.506 1.00 75.81 71 PRO A O 1
ATOM 557 N N . GLU A 1 72 ? -36.762 4.822 31.193 1.00 73.19 72 GLU A N 1
ATOM 558 C CA . GLU A 1 72 ? -36.824 6.101 30.476 1.00 73.19 72 GLU A CA 1
ATOM 559 C C . GLU A 1 72 ? -36.804 5.996 28.942 1.00 73.19 72 GLU A C 1
ATOM 561 O O . GLU A 1 72 ? -37.194 6.952 28.279 1.00 73.19 72 GLU A O 1
ATOM 566 N N . LEU A 1 73 ? -36.377 4.863 28.366 1.00 71.62 73 LEU A N 1
ATOM 567 C CA . LEU A 1 73 ? -36.464 4.615 26.920 1.00 71.62 73 LEU A CA 1
ATOM 568 C C . LEU A 1 73 ? -37.813 4.021 26.490 1.00 71.62 73 LEU A C 1
ATOM 570 O O . LEU A 1 73 ? -38.059 3.909 25.290 1.00 71.62 73 LEU A O 1
ATOM 574 N N . SER A 1 74 ? -38.673 3.630 27.436 1.00 74.75 74 SER A N 1
ATOM 575 C CA . SER A 1 74 ? -39.972 3.048 27.098 1.00 74.75 74 SER A CA 1
ATOM 576 C C . SER A 1 74 ? -40.927 4.096 26.536 1.00 74.75 74 SER A C 1
ATOM 578 O O . SER A 1 74 ? -40.978 5.241 26.987 1.00 74.75 74 SER A O 1
ATOM 580 N N . THR A 1 75 ? -41.717 3.687 25.547 1.00 69.00 75 THR A N 1
ATOM 581 C CA . THR A 1 75 ? -42.714 4.560 24.902 1.00 69.00 75 THR A CA 1
ATOM 582 C C . THR A 1 75 ? -43.844 4.992 25.847 1.00 69.00 75 THR A C 1
ATOM 584 O O . THR A 1 75 ? -44.448 6.041 25.632 1.00 69.00 75 THR A O 1
ATOM 587 N N . ASP A 1 76 ? -44.058 4.242 26.932 1.00 72.94 76 ASP A N 1
ATOM 588 C CA . ASP A 1 76 ? -45.041 4.512 27.988 1.00 72.94 76 ASP A CA 1
ATOM 589 C C . ASP A 1 76 ? -44.449 5.279 29.191 1.00 72.94 76 ASP A C 1
ATOM 591 O O . ASP A 1 76 ? -45.093 5.404 30.237 1.00 72.94 76 ASP A O 1
ATOM 595 N N . PHE A 1 77 ? -43.215 5.787 29.094 1.00 74.88 77 PHE A N 1
ATOM 596 C CA . PHE A 1 77 ? -42.578 6.505 30.195 1.00 74.88 77 PHE A CA 1
ATOM 597 C C . PHE A 1 77 ? -43.253 7.863 30.445 1.00 74.88 77 PHE A C 1
ATOM 599 O O . PHE A 1 77 ? -43.096 8.817 29.688 1.00 74.88 77 PHE A O 1
ATOM 606 N N . THR A 1 78 ? -43.980 7.972 31.558 1.00 67.88 78 THR A N 1
ATOM 607 C CA . THR A 1 78 ? -44.676 9.203 31.979 1.00 67.88 78 THR A CA 1
ATOM 608 C C . THR A 1 78 ? -43.854 10.078 32.937 1.00 67.88 78 THR A C 1
ATOM 610 O O . THR A 1 78 ? -44.395 11.007 33.535 1.00 67.88 78 THR A O 1
ATOM 613 N N . GLY A 1 79 ? -42.574 9.758 33.156 1.00 70.62 79 GLY A N 1
ATOM 614 C CA . GLY A 1 79 ? -41.669 10.538 34.006 1.00 70.62 79 GLY A CA 1
ATOM 615 C C . GLY A 1 79 ? -41.011 11.704 33.261 1.00 70.62 79 GLY A C 1
ATOM 616 O O . GLY A 1 79 ? -41.021 11.764 32.033 1.00 70.62 79 GLY A O 1
ATOM 617 N N . GLU A 1 80 ? -40.405 12.641 33.992 1.00 64.81 80 GLU A N 1
ATOM 618 C CA . GLU A 1 80 ? -39.595 13.690 33.365 1.00 64.81 80 GLU A CA 1
ATOM 619 C C . GLU A 1 80 ? -38.331 13.065 32.752 1.00 64.81 80 GLU A C 1
ATOM 621 O O . GLU A 1 80 ? -37.505 12.493 33.465 1.00 64.81 80 GLU A O 1
ATOM 626 N N . LEU A 1 81 ? -38.177 13.159 31.424 1.00 60.88 81 LEU A N 1
ATOM 627 C CA . LEU A 1 81 ? -36.949 12.755 30.734 1.00 60.88 81 LEU A CA 1
ATOM 628 C C . LEU A 1 81 ? -35.758 13.509 31.347 1.00 60.88 81 LEU A C 1
ATOM 630 O O . LEU A 1 81 ? -35.861 14.730 31.528 1.00 60.88 81 LEU A O 1
ATOM 634 N N . PRO A 1 82 ? -34.621 12.845 31.634 1.00 53.25 82 PRO A N 1
ATOM 635 C CA . PRO A 1 82 ? -33.444 13.537 32.129 1.00 53.25 82 PRO A CA 1
ATOM 636 C C . PRO A 1 82 ? -33.025 14.599 31.107 1.00 53.25 82 PRO A C 1
ATOM 638 O O . PRO A 1 82 ? -32.471 14.291 30.051 1.00 53.25 82 PRO A O 1
ATOM 641 N N . LYS A 1 83 ? -33.289 15.879 31.401 1.00 55.16 83 LYS A N 1
ATOM 642 C CA . LYS A 1 83 ? -32.612 16.976 30.700 1.00 55.16 83 LYS A CA 1
ATOM 643 C C . LYS A 1 83 ? -31.123 16.704 30.843 1.00 55.16 83 LYS A C 1
ATOM 645 O O . LYS A 1 83 ? -30.695 16.325 31.928 1.00 55.16 83 LYS A O 1
ATOM 650 N N . ALA A 1 84 ? -30.349 16.873 29.775 1.00 53.12 84 ALA A N 1
ATOM 651 C CA . ALA A 1 84 ? -28.898 16.734 29.811 1.00 53.12 84 ALA A CA 1
ATOM 652 C C . ALA A 1 84 ? -28.313 17.741 30.818 1.00 53.12 84 ALA A C 1
ATOM 654 O O . ALA A 1 84 ? -27.959 18.865 30.471 1.00 53.12 84 ALA A O 1
ATOM 655 N N . THR A 1 85 ? -28.282 17.367 32.095 1.00 46.00 85 THR A N 1
ATOM 656 C CA . THR A 1 85 ? -27.656 18.140 33.155 1.00 46.00 85 THR A CA 1
ATOM 657 C C . THR A 1 85 ? -26.217 17.662 33.210 1.00 46.00 85 THR A C 1
ATOM 659 O O . THR A 1 85 ? -25.919 16.472 33.339 1.00 46.00 85 THR A O 1
ATOM 662 N N . THR A 1 86 ? -25.301 18.607 33.032 1.00 51.00 86 THR A N 1
ATOM 663 C CA . THR A 1 86 ? -23.900 18.439 33.387 1.00 51.00 86 THR A CA 1
ATOM 664 C C . THR A 1 86 ? -23.845 17.907 34.813 1.00 51.00 86 THR A C 1
ATOM 666 O O . THR A 1 86 ? -24.213 18.620 35.745 1.00 51.00 86 THR A O 1
ATOM 669 N N . ARG A 1 87 ? -23.434 16.643 34.949 1.00 44.12 87 ARG A N 1
ATOM 670 C CA . ARG A 1 87 ? -23.355 15.877 36.196 1.00 44.12 87 ARG A CA 1
ATOM 671 C C . ARG A 1 87 ? -22.887 16.756 37.369 1.00 44.12 87 ARG A C 1
ATOM 673 O O . ARG A 1 87 ? -21.693 17.058 37.427 1.00 44.12 87 ARG A O 1
ATOM 680 N N . PRO A 1 88 ? -23.756 17.134 38.325 1.00 43.72 88 PRO A N 1
ATOM 681 C CA . PRO A 1 88 ? -23.274 17.681 39.576 1.00 43.72 88 PRO A CA 1
ATOM 682 C C . PRO A 1 88 ? -22.627 16.523 40.337 1.00 43.72 88 PRO A C 1
ATOM 684 O O . PRO A 1 88 ? -23.250 15.496 40.608 1.00 43.72 88 PRO A O 1
ATOM 687 N N . VAL A 1 89 ? -21.335 16.656 40.622 1.00 48.22 89 VAL A N 1
ATOM 688 C CA . VAL A 1 89 ? -20.612 15.738 41.502 1.00 48.22 89 VAL A CA 1
ATOM 689 C C . VAL A 1 89 ? -21.127 15.980 42.919 1.00 48.22 89 VAL A C 1
ATOM 691 O O . VAL A 1 89 ? -20.644 16.864 43.618 1.00 48.22 89 VAL A O 1
ATOM 694 N N . ALA A 1 90 ? -22.132 15.214 43.330 1.00 41.81 90 ALA A N 1
ATOM 695 C CA . ALA A 1 90 ? -22.518 15.082 44.726 1.00 41.81 90 ALA A CA 1
ATOM 696 C C . ALA A 1 90 ? -21.941 13.765 45.265 1.00 41.81 90 ALA A C 1
ATOM 698 O O . ALA A 1 90 ? -22.265 12.680 44.787 1.00 41.81 90 ALA A O 1
ATOM 699 N N . ALA A 1 91 ? -21.037 13.876 46.234 1.00 43.69 91 ALA A N 1
ATOM 700 C CA . ALA A 1 91 ? -20.550 12.767 47.052 1.00 43.69 91 ALA A CA 1
ATOM 701 C C . ALA A 1 91 ? -21.521 12.501 48.229 1.00 43.69 91 ALA A C 1
ATOM 703 O O . ALA A 1 91 ? -22.314 13.392 48.539 1.00 43.69 91 ALA A O 1
ATOM 704 N N . PRO A 1 92 ? -21.408 11.391 48.992 1.00 50.81 92 PRO A N 1
ATOM 705 C CA . PRO A 1 92 ? -20.735 10.115 48.729 1.00 50.81 92 PRO A CA 1
ATOM 706 C C . PRO A 1 92 ? -21.684 8.910 48.947 1.00 50.81 92 PRO A C 1
ATOM 708 O O . PRO A 1 92 ? -22.294 8.773 50.005 1.00 50.81 92 PRO A O 1
ATOM 711 N N . VAL A 1 93 ? -21.745 7.962 48.007 1.00 41.81 93 VAL A N 1
ATOM 712 C CA . VAL A 1 93 ? -22.292 6.624 48.296 1.00 41.81 93 VAL A CA 1
ATOM 713 C C . VAL A 1 93 ? -21.121 5.709 48.635 1.00 41.81 93 VAL A C 1
ATOM 715 O O . VAL A 1 93 ? -20.300 5.367 47.786 1.00 41.81 93 VAL A O 1
ATOM 718 N N . GLN A 1 94 ? -21.020 5.365 49.920 1.00 49.75 94 GLN A N 1
ATOM 719 C CA . GLN A 1 94 ? -20.240 4.228 50.396 1.00 49.75 94 GLN A CA 1
ATOM 720 C C . GLN A 1 94 ? -20.667 2.966 49.636 1.00 49.75 94 GLN A C 1
ATOM 722 O O . GLN A 1 94 ? -21.854 2.745 49.426 1.00 49.75 94 GLN A O 1
ATOM 727 N N . THR A 1 95 ? -19.691 2.111 49.327 1.00 46.69 95 THR A N 1
ATOM 728 C CA . THR A 1 95 ? -19.810 0.778 48.703 1.00 46.69 95 THR A CA 1
ATOM 729 C C . THR A 1 95 ? -19.938 0.762 47.176 1.00 46.69 95 THR A C 1
ATOM 731 O O . THR A 1 95 ? -21.012 0.766 46.592 1.00 46.69 95 THR A O 1
ATOM 734 N N . GLY A 1 96 ? -18.785 0.675 46.513 1.00 47.88 96 GLY A N 1
ATOM 735 C CA . GLY A 1 96 ? -18.701 0.374 45.088 1.00 47.88 96 GLY A CA 1
ATOM 736 C C . GLY A 1 96 ? -17.401 0.905 44.516 1.00 47.88 96 GLY A C 1
ATOM 737 O O . GLY A 1 96 ? -17.193 2.112 44.472 1.00 47.88 96 GLY A O 1
ATOM 738 N N . PHE A 1 97 ? -16.503 0.005 44.126 1.00 53.34 97 PHE A N 1
ATOM 739 C CA . PHE A 1 97 ? -15.261 0.336 43.437 1.00 53.34 97 PHE A CA 1
ATOM 740 C C . PHE A 1 97 ? -15.550 1.289 42.270 1.00 53.34 97 PHE A C 1
ATOM 742 O O . PHE A 1 97 ? -16.115 0.882 41.258 1.00 53.34 97 PHE A O 1
ATOM 749 N N . SER A 1 98 ? -15.166 2.561 42.405 1.00 61.84 98 SER A N 1
ATOM 750 C CA . SER A 1 98 ? -15.127 3.477 41.268 1.00 61.84 98 SER A CA 1
ATOM 751 C C . SER A 1 98 ? -14.135 2.891 40.269 1.00 61.84 98 SER A C 1
ATOM 753 O O . SER A 1 98 ? -12.964 2.712 40.598 1.00 61.84 98 SER A O 1
ATOM 755 N N . SER A 1 99 ? -14.594 2.551 39.066 1.00 63.41 99 SER A N 1
ATOM 756 C CA . SER A 1 99 ? -13.741 2.045 37.985 1.00 63.41 99 SER A CA 1
ATOM 757 C C . SER A 1 99 ? -12.581 3.000 37.693 1.00 63.41 99 SER A C 1
ATOM 759 O O . SER A 1 99 ? -11.479 2.550 37.403 1.00 63.41 99 SER A O 1
ATOM 761 N N . THR A 1 100 ? -12.783 4.306 37.887 1.00 74.06 100 THR A N 1
ATOM 762 C CA . THR A 1 100 ? -11.720 5.315 37.833 1.00 74.06 100 THR A CA 1
ATOM 763 C C . THR A 1 100 ? -10.715 5.156 38.973 1.00 74.06 100 THR A C 1
ATOM 765 O O . THR A 1 100 ? -9.524 5.196 38.716 1.00 74.06 100 THR A O 1
ATOM 768 N N . ALA A 1 101 ? -11.155 4.899 40.209 1.00 72.12 101 ALA A N 1
ATOM 769 C CA . ALA A 1 101 ? -10.247 4.657 41.336 1.00 72.12 101 ALA A CA 1
ATOM 770 C C . ALA A 1 101 ? -9.511 3.307 41.234 1.00 72.12 101 ALA A C 1
ATOM 772 O O . ALA A 1 101 ? -8.383 3.184 41.699 1.00 72.12 101 ALA A O 1
ATOM 773 N N . ALA A 1 102 ? -10.130 2.294 40.619 1.00 71.19 102 ALA A N 1
ATOM 774 C CA . ALA A 1 102 ? -9.489 1.012 40.337 1.00 71.19 102 ALA A CA 1
ATOM 775 C C . ALA A 1 102 ? -8.438 1.135 39.221 1.00 71.19 102 ALA A C 1
ATOM 777 O O . ALA A 1 102 ? -7.355 0.574 39.354 1.00 71.19 102 ALA A O 1
ATOM 778 N N . LEU A 1 103 ? -8.721 1.907 38.166 1.00 71.56 103 LEU A N 1
ATOM 779 C CA . LEU A 1 103 ? -7.754 2.244 37.116 1.00 71.56 103 LEU A CA 1
ATOM 780 C C . LEU A 1 103 ? -6.599 3.091 37.659 1.00 71.56 103 LEU A C 1
ATOM 782 O O . LEU A 1 103 ? -5.450 2.796 37.358 1.00 71.56 103 LEU A O 1
ATOM 786 N N . ASP A 1 104 ? -6.888 4.084 38.500 1.00 74.19 104 ASP A N 1
ATOM 787 C CA . ASP A 1 104 ? -5.884 4.952 39.126 1.00 74.19 104 ASP A CA 1
ATOM 788 C C . ASP A 1 104 ? -4.990 4.158 40.093 1.00 74.19 104 ASP A C 1
ATOM 790 O O . ASP A 1 104 ? -3.764 4.242 40.045 1.00 74.19 104 ASP A O 1
ATOM 794 N N . LYS A 1 105 ? -5.584 3.253 40.883 1.00 73.06 105 LYS A N 1
ATOM 795 C CA . LYS A 1 105 ? -4.836 2.298 41.710 1.00 73.06 105 LYS A CA 1
ATOM 796 C C . LYS A 1 105 ? -3.994 1.338 40.869 1.00 73.06 105 LYS A C 1
ATOM 798 O O . LYS A 1 105 ? -2.870 1.052 41.256 1.00 73.06 105 LYS A O 1
ATOM 803 N N . MET A 1 106 ? -4.499 0.867 39.727 1.00 70.75 106 MET A N 1
ATOM 804 C CA . MET A 1 106 ? -3.747 -0.013 38.828 1.00 70.75 106 MET A CA 1
ATOM 805 C C . MET A 1 106 ? -2.589 0.723 38.138 1.00 70.75 106 MET A C 1
ATOM 807 O O . MET A 1 106 ? -1.524 0.141 37.972 1.00 70.75 106 MET A O 1
ATOM 811 N N . LEU A 1 107 ? -2.765 1.998 37.777 1.00 72.81 107 LEU A N 1
ATOM 812 C CA . LEU A 1 107 ? -1.713 2.859 37.224 1.00 72.81 107 LEU A CA 1
ATOM 813 C C . LEU A 1 107 ? -0.611 3.133 38.256 1.00 72.81 107 LEU A C 1
ATOM 815 O O . LEU A 1 107 ? 0.571 3.041 37.928 1.00 72.81 107 LEU A O 1
ATOM 819 N N . VAL A 1 108 ? -0.987 3.387 39.512 1.00 73.12 108 VAL A N 1
ATOM 820 C CA . VAL A 1 108 ? -0.048 3.580 40.627 1.00 73.12 108 VAL A CA 1
ATOM 821 C C . VAL A 1 108 ? 0.665 2.274 41.009 1.00 73.12 108 VAL A C 1
ATOM 823 O O . VAL A 1 108 ? 1.890 2.276 41.136 1.00 73.12 108 VAL A O 1
ATOM 826 N N . ASP A 1 109 ? -0.052 1.148 41.122 1.00 73.94 109 ASP A N 1
ATOM 827 C CA . ASP A 1 109 ? 0.532 -0.177 41.407 1.00 73.94 109 ASP A CA 1
ATOM 828 C C . ASP A 1 109 ? 1.458 -0.645 40.270 1.00 73.94 109 ASP A C 1
ATOM 830 O O . ASP A 1 109 ? 2.513 -1.229 40.525 1.00 73.94 109 ASP A O 1
ATOM 834 N N . ALA A 1 110 ? 1.120 -0.332 39.013 1.00 73.62 110 ALA A N 1
ATOM 835 C CA . ALA A 1 110 ? 1.968 -0.587 37.848 1.00 73.62 110 ALA A CA 1
ATOM 836 C C . ALA A 1 110 ? 3.140 0.406 37.712 1.00 73.62 110 ALA A C 1
ATOM 838 O O . ALA A 1 110 ? 3.899 0.317 36.746 1.00 73.62 110 ALA A O 1
ATOM 839 N N . LYS A 1 111 ? 3.315 1.337 38.667 1.00 66.50 111 LYS A N 1
ATOM 840 C CA . LYS A 1 111 ? 4.339 2.398 38.646 1.00 66.50 111 LYS A CA 1
ATOM 841 C C . LYS A 1 111 ? 4.283 3.290 37.403 1.00 66.50 111 LYS A C 1
ATOM 843 O O . LYS A 1 111 ? 5.285 3.906 37.049 1.00 66.50 111 LYS A O 1
ATOM 848 N N . ILE A 1 112 ? 3.132 3.416 36.750 1.00 70.19 112 ILE A N 1
ATOM 849 C CA . ILE A 1 112 ? 2.949 4.346 35.632 1.00 70.19 112 ILE A CA 1
ATOM 850 C C . ILE A 1 112 ? 2.713 5.741 36.212 1.00 70.19 112 ILE A C 1
ATOM 852 O O . ILE A 1 112 ? 1.595 6.235 36.309 1.00 70.19 112 ILE A O 1
ATOM 856 N N . GLY A 1 113 ? 3.803 6.351 36.672 1.00 75.88 113 GLY A N 1
ATOM 857 C CA . GLY A 1 113 ? 3.834 7.748 37.083 1.00 75.88 113 GLY A CA 1
ATOM 858 C C . GLY A 1 113 ? 3.968 8.699 35.886 1.00 75.88 113 GLY A C 1
ATOM 859 O O . GLY A 1 113 ? 4.273 8.258 34.773 1.00 75.88 113 GLY A O 1
ATOM 860 N N . PRO A 1 114 ? 3.812 10.016 36.111 1.00 76.38 114 PRO A N 1
ATOM 861 C CA . PRO A 1 114 ? 4.016 11.041 35.082 1.00 76.38 114 PRO A CA 1
ATOM 862 C C . PRO A 1 114 ? 5.397 10.943 34.406 1.00 76.38 114 PRO A C 1
ATOM 864 O O . PRO A 1 114 ? 5.497 11.130 33.201 1.00 76.38 114 PRO A O 1
ATOM 867 N N . GLU A 1 115 ? 6.430 10.523 35.141 1.00 77.06 115 GLU A N 1
ATOM 868 C CA . GLU A 1 115 ? 7.782 10.231 34.631 1.00 77.06 115 GLU A CA 1
ATOM 869 C C . GLU A 1 115 ? 7.808 9.112 33.562 1.00 77.06 115 GLU A C 1
ATOM 871 O O . GLU A 1 115 ? 8.531 9.193 32.565 1.00 77.06 115 GLU A O 1
ATOM 876 N N . LEU A 1 116 ? 7.005 8.049 33.727 1.00 79.12 116 LEU A N 1
ATOM 877 C CA . LEU A 1 116 ? 6.924 6.961 32.742 1.00 79.12 116 LEU A CA 1
ATOM 878 C C . LEU A 1 116 ? 6.149 7.384 31.493 1.00 79.12 116 LEU A C 1
ATOM 880 O O . LEU A 1 116 ? 6.492 6.976 30.389 1.00 79.12 116 LEU A O 1
ATOM 884 N N . ILE A 1 117 ? 5.120 8.212 31.660 1.00 82.94 117 ILE A N 1
ATOM 885 C CA . ILE A 1 117 ? 4.346 8.754 30.540 1.00 82.94 117 ILE A CA 1
ATOM 886 C C . ILE A 1 117 ? 5.206 9.738 29.735 1.00 82.94 117 ILE A C 1
ATOM 888 O O . ILE A 1 117 ? 5.218 9.671 28.508 1.00 82.94 117 ILE A O 1
ATOM 892 N N . GLU A 1 118 ? 5.984 10.587 30.410 1.00 86.00 118 GLU A N 1
ATOM 893 C CA . GLU A 1 118 ? 6.924 11.521 29.782 1.00 86.00 118 GLU A CA 1
ATOM 894 C C . GLU A 1 118 ? 8.065 10.784 29.063 1.00 86.00 118 GLU A C 1
ATOM 896 O O . GLU A 1 118 ? 8.395 11.100 27.917 1.00 86.00 118 GLU A O 1
ATOM 901 N N . SER A 1 119 ? 8.639 9.745 29.684 1.00 86.56 119 SER A N 1
ATOM 902 C CA . SER A 1 119 ? 9.673 8.923 29.038 1.00 86.56 119 SER A CA 1
ATOM 903 C C . SER A 1 119 ? 9.124 8.091 27.875 1.00 86.56 119 SER A C 1
ATOM 905 O O . SER A 1 119 ? 9.814 7.945 26.866 1.00 86.56 119 SER A O 1
ATOM 907 N N . LEU A 1 120 ? 7.874 7.620 27.944 1.00 87.06 120 LEU A N 1
ATOM 908 C CA . LEU A 1 120 ? 7.188 6.972 26.825 1.00 87.06 120 LEU A CA 1
ATOM 909 C C . LEU A 1 120 ? 6.913 7.959 25.685 1.00 87.06 120 LEU A C 1
ATOM 911 O O . LEU A 1 120 ? 7.167 7.633 24.528 1.00 87.06 120 LEU A O 1
ATOM 915 N N . GLY A 1 121 ? 6.439 9.168 25.993 1.00 91.25 121 GLY A N 1
ATOM 916 C CA . GLY A 1 121 ? 6.222 10.231 25.010 1.00 91.25 121 GLY A CA 1
ATOM 917 C C . GLY A 1 121 ? 7.525 10.649 24.326 1.00 91.25 121 GLY A C 1
ATOM 918 O O . GLY A 1 121 ? 7.600 10.709 23.098 1.00 91.25 121 GLY A O 1
ATOM 919 N N . THR A 1 122 ? 8.590 10.831 25.108 1.00 92.75 122 THR A N 1
ATOM 920 C CA . THR A 1 122 ? 9.942 11.105 24.604 1.00 92.75 122 THR A CA 1
ATOM 921 C C . THR A 1 122 ? 10.474 9.941 23.765 1.00 92.75 122 THR A C 1
ATOM 923 O O . THR A 1 122 ? 11.064 10.163 22.705 1.00 92.75 122 THR A O 1
ATOM 926 N N . GLY A 1 123 ? 10.225 8.699 24.190 1.00 92.12 123 GLY A N 1
ATOM 927 C CA . GLY A 1 123 ? 10.586 7.483 23.464 1.00 92.12 123 GLY A CA 1
ATOM 928 C C . GLY A 1 123 ? 9.868 7.366 22.120 1.00 92.12 123 GLY A C 1
ATOM 929 O O . GLY A 1 123 ? 10.517 7.121 21.107 1.00 92.12 123 GLY A O 1
ATOM 930 N N . LEU A 1 124 ? 8.558 7.621 22.082 1.00 94.06 124 LEU A N 1
ATOM 931 C CA . LEU A 1 124 ? 7.749 7.625 20.859 1.00 94.06 124 LEU A CA 1
ATOM 932 C C . LEU A 1 124 ? 8.151 8.752 19.903 1.00 94.06 124 LEU A C 1
ATOM 934 O O . LEU A 1 124 ? 8.234 8.518 18.699 1.00 94.06 124 LEU A O 1
ATOM 938 N N . ARG A 1 125 ? 8.463 9.949 20.419 1.00 92.06 125 ARG A N 1
ATOM 939 C CA . ARG A 1 125 ? 8.952 11.069 19.599 1.00 92.06 125 ARG A CA 1
ATOM 940 C C . ARG A 1 125 ? 10.320 10.761 18.995 1.00 92.06 125 ARG A C 1
ATOM 942 O O . ARG A 1 125 ? 10.495 10.873 17.788 1.00 92.06 125 ARG A O 1
ATOM 949 N N . THR A 1 126 ? 11.246 10.259 19.814 1.00 93.62 126 THR A N 1
ATOM 950 C CA . THR A 1 126 ? 12.580 9.830 19.364 1.00 93.62 126 THR A CA 1
ATOM 951 C C . THR A 1 126 ? 12.487 8.697 18.342 1.00 93.62 126 THR A C 1
ATOM 953 O O . THR A 1 126 ? 13.224 8.685 17.358 1.00 93.62 126 THR A O 1
ATOM 956 N N . PHE A 1 127 ? 11.581 7.741 18.550 1.00 90.50 127 PHE A N 1
ATOM 957 C CA . PHE A 1 127 ? 11.325 6.664 17.601 1.00 90.50 127 PHE A CA 1
ATOM 958 C C . PHE A 1 127 ? 10.782 7.204 16.273 1.00 90.50 127 PHE A C 1
ATOM 960 O O . PHE A 1 127 ? 11.293 6.834 15.219 1.00 90.50 127 PHE A O 1
ATOM 967 N N . GLY A 1 128 ? 9.811 8.122 16.320 1.00 92.31 128 GLY A N 1
ATOM 968 C CA . GLY A 1 128 ? 9.290 8.809 15.137 1.00 92.31 128 GLY A CA 1
ATOM 969 C C . GLY A 1 128 ? 10.388 9.523 14.347 1.00 92.31 128 GLY A C 1
ATOM 970 O O . GLY A 1 128 ? 10.510 9.308 13.141 1.00 92.31 128 GLY A O 1
ATOM 971 N N . ASP A 1 129 ? 11.252 10.279 15.029 1.00 92.50 129 ASP A N 1
ATOM 972 C CA . ASP A 1 129 ? 12.380 10.981 14.407 1.00 92.50 129 ASP A CA 1
ATOM 973 C C . ASP A 1 129 ? 13.374 9.998 13.756 1.00 92.50 129 ASP A C 1
ATOM 975 O O . ASP A 1 129 ? 13.801 10.192 12.616 1.00 92.50 129 ASP A O 1
ATOM 979 N N . LYS A 1 130 ? 13.699 8.886 14.435 1.00 88.50 130 LYS A N 1
ATOM 980 C CA . LYS A 1 130 ? 14.571 7.822 13.900 1.00 88.50 130 LYS A CA 1
ATOM 981 C C . LYS A 1 130 ? 13.972 7.179 12.646 1.00 88.50 130 LYS A C 1
ATOM 983 O O . LYS A 1 130 ? 14.685 6.968 11.668 1.00 88.50 130 LYS A O 1
ATOM 988 N N . VAL A 1 131 ? 12.673 6.896 12.639 1.00 88.62 131 VAL A N 1
ATOM 989 C CA . VAL A 1 131 ? 11.986 6.320 11.473 1.00 88.62 131 VAL A CA 1
ATOM 990 C C . VAL A 1 131 ? 11.950 7.309 10.306 1.00 88.62 131 VAL A C 1
ATOM 992 O O . VAL A 1 131 ? 12.231 6.915 9.175 1.00 88.62 131 VAL A O 1
ATOM 995 N N . ALA A 1 132 ? 11.711 8.598 10.564 1.00 84.75 132 ALA A N 1
ATOM 996 C CA . ALA A 1 132 ? 11.780 9.637 9.537 1.00 84.75 132 ALA A CA 1
ATOM 997 C C . ALA A 1 132 ? 13.182 9.722 8.905 1.00 84.75 132 ALA A C 1
ATOM 999 O O . ALA A 1 132 ? 13.307 9.807 7.683 1.00 84.75 132 ALA A O 1
ATOM 1000 N N . THR A 1 133 ? 14.245 9.611 9.714 1.00 85.44 133 THR A N 1
ATOM 1001 C CA . THR A 1 133 ? 15.624 9.551 9.195 1.00 85.44 133 THR A CA 1
ATOM 1002 C C . THR A 1 133 ? 15.936 8.271 8.421 1.00 85.44 133 THR A C 1
ATOM 1004 O O . THR A 1 133 ? 16.707 8.308 7.470 1.00 85.44 133 THR A O 1
ATOM 1007 N N . ILE A 1 134 ? 15.334 7.133 8.780 1.00 80.25 134 ILE A N 1
ATOM 1008 C CA . ILE A 1 134 ? 15.485 5.888 8.014 1.00 80.25 134 ILE A CA 1
ATOM 1009 C C . ILE A 1 134 ? 14.825 6.034 6.641 1.00 80.25 134 ILE A C 1
ATOM 1011 O O . ILE A 1 134 ? 15.413 5.622 5.644 1.00 80.25 134 ILE A O 1
ATOM 1015 N N . SER A 1 135 ? 13.646 6.660 6.580 1.00 81.94 135 SER A N 1
ATOM 1016 C CA . SER A 1 135 ? 12.964 6.953 5.316 1.00 81.94 135 SER A CA 1
ATOM 1017 C C . SER A 1 135 ? 13.831 7.828 4.410 1.00 81.94 135 SER A C 1
ATOM 1019 O O . SER A 1 135 ? 14.059 7.476 3.257 1.00 81.94 135 SER A O 1
ATOM 1021 N N . SER A 1 136 ? 14.392 8.919 4.939 1.00 79.62 136 SER A N 1
ATOM 1022 C CA . SER A 1 136 ? 15.232 9.817 4.139 1.00 79.62 136 SER A CA 1
ATOM 1023 C C . SER A 1 136 ? 16.556 9.179 3.707 1.00 79.62 136 SER A C 1
ATOM 1025 O O . SER A 1 136 ? 17.024 9.430 2.597 1.00 79.62 136 SER A O 1
ATOM 1027 N N . VAL A 1 137 ? 17.150 8.314 4.535 1.00 80.56 137 VAL A N 1
ATOM 1028 C CA . VAL A 1 137 ? 18.339 7.528 4.164 1.00 80.56 137 VAL A CA 1
ATOM 1029 C C . VAL A 1 137 ? 18.015 6.502 3.076 1.00 80.56 137 VAL A C 1
ATOM 1031 O O . VAL A 1 137 ? 18.824 6.316 2.167 1.00 80.56 137 VAL A O 1
ATOM 1034 N N . ALA A 1 138 ? 16.849 5.857 3.129 1.00 80.00 138 ALA A N 1
ATOM 1035 C CA . ALA A 1 138 ? 16.415 4.926 2.091 1.00 80.00 138 ALA A CA 1
ATOM 1036 C C . ALA A 1 138 ? 16.218 5.640 0.740 1.00 80.00 138 ALA A C 1
ATOM 1038 O O . ALA A 1 138 ? 16.738 5.177 -0.279 1.00 80.00 138 ALA A O 1
ATOM 1039 N N . ASP A 1 139 ? 15.575 6.811 0.743 1.00 82.00 139 ASP A N 1
ATOM 1040 C CA . ASP A 1 139 ? 15.406 7.642 -0.455 1.00 82.00 139 ASP A CA 1
ATOM 1041 C C . ASP A 1 139 ? 16.760 8.123 -1.010 1.00 82.00 139 ASP A C 1
ATOM 1043 O O . ASP A 1 139 ? 17.023 8.030 -2.212 1.00 82.00 139 ASP A O 1
ATOM 1047 N N . ALA A 1 140 ? 17.676 8.559 -0.136 1.00 80.12 140 ALA A N 1
ATOM 1048 C CA . ALA A 1 140 ? 19.027 8.964 -0.528 1.00 80.12 140 ALA A CA 1
ATOM 1049 C C . ALA A 1 140 ? 19.866 7.796 -1.081 1.00 80.12 140 ALA A C 1
ATOM 1051 O O . ALA A 1 140 ? 20.658 7.979 -2.012 1.00 80.12 140 ALA A O 1
ATOM 1052 N N . SER A 1 141 ? 19.693 6.585 -0.544 1.00 85.25 141 SER A N 1
ATOM 1053 C CA . SER A 1 141 ? 20.355 5.369 -1.031 1.00 85.25 141 SER A CA 1
ATOM 1054 C C . SER A 1 141 ? 19.869 4.983 -2.434 1.00 85.25 141 SER A C 1
ATOM 1056 O O . SER A 1 141 ? 20.686 4.661 -3.305 1.00 85.25 141 SER A O 1
ATOM 1058 N N . SER A 1 142 ? 18.562 5.103 -2.688 1.00 86.88 142 SER A N 1
ATOM 1059 C CA . SER A 1 142 ? 17.974 4.923 -4.021 1.00 86.88 142 SER A CA 1
ATOM 1060 C C . SER A 1 142 ? 18.550 5.928 -5.027 1.00 86.88 142 SER A C 1
ATOM 1062 O O . SER A 1 142 ? 19.102 5.531 -6.056 1.00 86.88 142 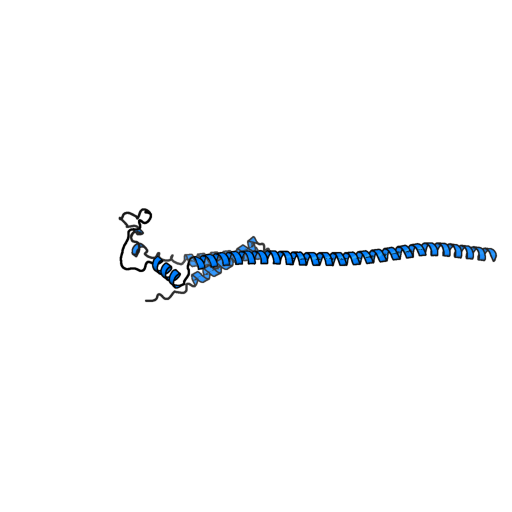SER A O 1
ATOM 1064 N N . ALA A 1 143 ? 18.550 7.221 -4.680 1.00 88.25 143 ALA A N 1
ATOM 1065 C CA . ALA A 1 143 ? 19.111 8.275 -5.527 1.00 88.25 143 ALA A CA 1
ATOM 1066 C C . ALA A 1 143 ? 20.618 8.085 -5.796 1.00 88.25 143 ALA A C 1
ATOM 1068 O O . ALA A 1 143 ? 21.086 8.302 -6.914 1.00 88.25 143 ALA A O 1
ATOM 1069 N N . THR A 1 144 ? 21.383 7.620 -4.801 1.00 90.94 144 THR A N 1
ATOM 1070 C CA . THR A 1 144 ? 22.813 7.293 -4.959 1.00 90.94 144 THR A CA 1
ATOM 1071 C C . THR A 1 144 ? 23.022 6.129 -5.927 1.00 90.94 144 THR A C 1
ATOM 1073 O O . THR A 1 144 ? 23.937 6.166 -6.749 1.00 90.94 144 THR A O 1
ATOM 1076 N N . THR A 1 145 ? 22.162 5.109 -5.873 1.00 90.38 145 THR A N 1
ATOM 1077 C CA . THR A 1 145 ? 22.215 3.958 -6.788 1.00 90.38 145 THR A CA 1
ATOM 1078 C C . THR A 1 145 ? 21.901 4.381 -8.222 1.00 90.38 145 THR A C 1
ATOM 1080 O O . THR A 1 145 ? 22.613 3.992 -9.151 1.00 90.38 145 THR A O 1
ATOM 1083 N N . GLU A 1 146 ? 20.891 5.236 -8.412 1.00 91.94 146 GLU A N 1
ATOM 1084 C CA . GLU A 1 146 ? 20.571 5.806 -9.723 1.00 91.94 146 GLU A CA 1
ATOM 1085 C C . GLU A 1 146 ? 21.722 6.675 -10.254 1.00 91.94 146 GLU A C 1
ATOM 1087 O O . GLU A 1 146 ? 22.121 6.535 -11.412 1.00 91.94 146 GLU A O 1
ATOM 1092 N N . PHE A 1 147 ? 22.308 7.528 -9.408 1.00 92.06 147 PHE A N 1
ATOM 1093 C CA . PHE A 1 147 ? 23.461 8.352 -9.766 1.00 92.06 147 PHE A CA 1
ATOM 1094 C C . PHE A 1 147 ? 24.666 7.497 -10.174 1.00 92.06 147 PHE A C 1
ATOM 1096 O O . PHE A 1 147 ? 25.237 7.723 -11.240 1.00 92.06 147 PHE A O 1
ATOM 1103 N N . ALA A 1 148 ? 25.015 6.474 -9.389 1.00 94.56 148 ALA A N 1
ATOM 1104 C CA . ALA A 1 148 ? 26.087 5.540 -9.726 1.00 94.56 148 ALA A CA 1
ATOM 1105 C C . ALA A 1 148 ? 25.814 4.822 -11.060 1.00 94.56 148 ALA A C 1
ATOM 1107 O O . ALA A 1 148 ? 26.722 4.663 -11.880 1.00 94.56 148 ALA A O 1
ATOM 1108 N N . GLY A 1 149 ? 24.554 4.452 -11.317 1.00 96.56 149 GLY A N 1
ATOM 1109 C CA . GLY A 1 149 ? 24.110 3.904 -12.597 1.00 96.56 149 GLY A CA 1
ATOM 1110 C C . GLY A 1 149 ? 24.312 4.875 -13.764 1.00 96.56 149 GLY A C 1
ATOM 1111 O O . GLY A 1 149 ? 24.896 4.496 -14.781 1.00 96.56 149 GLY A O 1
ATOM 1112 N N . LYS A 1 150 ? 23.897 6.141 -13.614 1.00 95.38 150 LYS A N 1
ATOM 1113 C CA . LYS A 1 150 ? 24.080 7.183 -14.640 1.00 95.38 150 LYS A CA 1
ATOM 1114 C C . LYS A 1 150 ? 25.548 7.499 -14.892 1.00 95.38 150 LYS A C 1
ATOM 1116 O O . LYS A 1 150 ? 25.934 7.624 -16.049 1.00 95.38 150 LYS A O 1
ATOM 1121 N N . VAL A 1 151 ? 26.374 7.564 -13.848 1.00 96.81 151 VAL A N 1
ATOM 1122 C CA . VAL A 1 151 ? 27.827 7.748 -13.982 1.00 96.81 151 VAL A CA 1
ATOM 1123 C C . VAL A 1 151 ? 28.445 6.577 -14.743 1.00 96.81 151 VAL A C 1
ATOM 1125 O O . VAL A 1 151 ? 29.178 6.801 -15.700 1.00 96.81 151 VAL A O 1
ATOM 1128 N N . LYS A 1 152 ? 2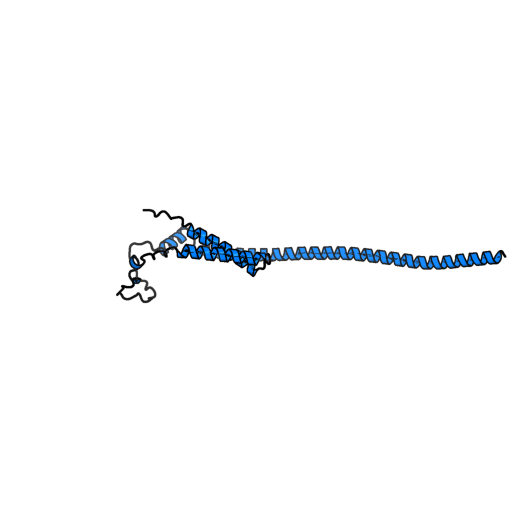8.089 5.331 -14.408 1.00 96.12 152 LYS A N 1
ATOM 1129 C CA . LYS A 1 152 ? 28.569 4.147 -15.136 1.00 96.12 152 LYS A CA 1
ATOM 1130 C C . LYS A 1 152 ? 28.141 4.156 -16.609 1.00 96.12 152 LYS A C 1
ATOM 1132 O O . LYS A 1 152 ? 28.948 3.848 -17.483 1.00 96.12 152 LYS A O 1
ATOM 1137 N N . GLY A 1 153 ? 26.891 4.525 -16.891 1.00 96.75 153 GLY A N 1
ATOM 1138 C CA . GLY A 1 153 ? 26.386 4.673 -18.260 1.00 96.75 153 GLY A CA 1
ATOM 1139 C C . GLY A 1 153 ? 27.095 5.786 -19.039 1.00 96.75 153 GLY A C 1
ATOM 1140 O O . GLY A 1 153 ? 27.424 5.611 -20.214 1.00 96.75 153 GLY A O 1
ATOM 1141 N N . ALA A 1 154 ? 27.390 6.907 -18.378 1.00 95.44 154 ALA A N 1
ATOM 1142 C CA . ALA A 1 154 ? 28.164 7.999 -18.954 1.00 95.44 154 ALA A CA 1
ATOM 1143 C C . ALA A 1 154 ? 29.601 7.563 -19.273 1.00 95.44 154 ALA A C 1
ATOM 1145 O O . ALA A 1 154 ? 30.069 7.826 -20.377 1.00 95.44 154 ALA A O 1
ATOM 1146 N N . SER A 1 155 ? 30.269 6.831 -18.373 1.00 95.88 155 SER A N 1
ATOM 1147 C CA . SER A 1 155 ? 31.603 6.269 -18.626 1.00 95.88 155 SER A CA 1
ATOM 1148 C C . SER A 1 155 ? 31.610 5.341 -19.841 1.00 95.88 155 SER A C 1
ATOM 1150 O O . SER A 1 155 ? 32.428 5.523 -20.734 1.00 95.88 155 SER A O 1
ATOM 1152 N N . ALA A 1 156 ? 30.646 4.421 -19.947 1.00 96.75 156 ALA A N 1
ATOM 1153 C CA . ALA A 1 156 ? 30.542 3.536 -21.111 1.00 96.75 156 ALA A CA 1
ATOM 1154 C C . ALA A 1 156 ? 30.288 4.307 -22.421 1.00 96.75 156 ALA A C 1
ATOM 1156 O O . ALA A 1 156 ? 30.824 3.968 -23.476 1.00 96.75 156 ALA A O 1
ATOM 1157 N N . SER A 1 157 ? 29.479 5.367 -22.367 1.00 95.94 157 SER A N 1
ATOM 1158 C CA . SER A 1 157 ? 29.250 6.246 -23.521 1.00 95.94 157 SER A CA 1
ATOM 1159 C C . SER A 1 157 ? 30.526 6.988 -23.919 1.00 95.94 157 SER A C 1
ATOM 1161 O O . SER A 1 157 ? 30.807 7.125 -25.107 1.00 95.94 157 SER A O 1
ATOM 1163 N N . PHE A 1 158 ? 31.318 7.420 -22.937 1.00 96.88 158 PHE A N 1
ATOM 1164 C CA . PHE A 1 158 ? 32.602 8.073 -23.158 1.00 96.88 158 PHE A CA 1
ATOM 1165 C C . PHE A 1 158 ? 33.634 7.120 -23.776 1.00 96.88 158 PHE A C 1
ATOM 1167 O O . PHE A 1 158 ? 34.321 7.507 -24.718 1.00 96.88 158 PHE A O 1
ATOM 1174 N N . ASP A 1 159 ? 33.681 5.861 -23.338 1.00 97.06 159 ASP A N 1
ATOM 1175 C CA . ASP A 1 159 ? 34.541 4.832 -23.937 1.00 97.06 159 ASP A CA 1
ATOM 1176 C C . ASP A 1 159 ? 34.177 4.575 -25.406 1.00 97.06 159 ASP A C 1
ATOM 1178 O O . ASP A 1 159 ? 35.052 4.517 -26.276 1.00 97.06 159 ASP A O 1
ATOM 1182 N N . ASN A 1 160 ? 32.877 4.487 -25.710 1.00 96.31 160 ASN A N 1
ATOM 1183 C CA . ASN A 1 160 ? 32.392 4.353 -27.084 1.00 96.31 160 ASN A CA 1
ATOM 1184 C C . ASN A 1 160 ? 32.778 5.563 -27.943 1.00 96.31 160 ASN A C 1
ATOM 1186 O O . ASN A 1 160 ? 33.212 5.397 -29.084 1.00 96.31 160 ASN A O 1
ATOM 1190 N N . LEU A 1 161 ? 32.653 6.772 -27.392 1.00 96.94 161 LEU A N 1
ATOM 1191 C CA . LEU A 1 161 ? 33.019 8.008 -28.078 1.00 96.94 161 LEU A CA 1
ATOM 1192 C C . LEU A 1 161 ? 34.529 8.049 -28.345 1.00 96.94 161 LEU A C 1
ATOM 1194 O O . LEU A 1 161 ? 34.937 8.314 -29.472 1.00 96.94 161 LEU A O 1
ATOM 1198 N N . ASN A 1 162 ? 35.353 7.683 -27.362 1.00 96.81 162 ASN A N 1
ATOM 1199 C CA . ASN A 1 162 ? 36.803 7.586 -27.511 1.00 96.81 162 ASN A CA 1
ATOM 1200 C C . ASN A 1 162 ? 37.206 6.554 -28.582 1.00 96.81 162 ASN A C 1
ATOM 1202 O O . ASN A 1 162 ? 38.066 6.827 -29.419 1.00 96.81 162 ASN A O 1
ATOM 1206 N N . SER A 1 163 ? 36.544 5.391 -28.620 1.00 96.62 163 SER A N 1
ATOM 1207 C CA . SER A 1 163 ? 36.771 4.377 -29.658 1.00 96.62 163 SER A CA 1
ATOM 1208 C C . SER A 1 163 ? 36.384 4.879 -31.052 1.00 96.62 163 SER A C 1
ATOM 1210 O O . SER A 1 163 ? 37.150 4.716 -32.005 1.00 96.62 163 SER A O 1
ATOM 1212 N N . ALA A 1 164 ? 35.222 5.526 -31.181 1.00 95.69 164 ALA A N 1
ATOM 1213 C CA . ALA A 1 164 ? 34.772 6.106 -32.443 1.00 95.69 164 ALA A CA 1
ATOM 1214 C C . ALA A 1 164 ? 35.731 7.201 -32.928 1.00 95.69 164 ALA A C 1
ATOM 1216 O O . ALA A 1 164 ? 36.087 7.228 -34.105 1.00 95.69 164 ALA A O 1
ATOM 1217 N N . PHE A 1 165 ? 36.204 8.054 -32.018 1.00 96.25 165 PHE A N 1
ATOM 1218 C CA . PHE A 1 165 ? 37.154 9.119 -32.324 1.00 96.25 165 PHE A CA 1
ATOM 1219 C C . PHE A 1 165 ? 38.514 8.563 -32.757 1.00 96.25 165 PHE A C 1
ATOM 1221 O O . PHE A 1 165 ? 39.086 9.019 -33.746 1.00 96.25 165 PHE A O 1
ATOM 1228 N N . SER A 1 166 ? 39.011 7.528 -32.073 1.00 96.12 166 SER A N 1
ATOM 1229 C CA . SER A 1 166 ? 40.236 6.819 -32.456 1.00 96.12 166 SER A CA 1
ATOM 1230 C C . SER A 1 166 ? 40.123 6.198 -33.852 1.00 96.12 166 SER A C 1
ATOM 1232 O O . SER A 1 166 ? 41.009 6.406 -34.679 1.00 96.12 166 SER A O 1
ATOM 1234 N N . LYS A 1 167 ? 39.008 5.521 -34.162 1.00 94.75 167 LYS A N 1
ATOM 1235 C CA . LYS A 1 167 ? 38.748 4.969 -35.504 1.00 94.75 167 LYS A CA 1
ATOM 1236 C C . LYS A 1 167 ? 38.664 6.053 -36.573 1.00 94.75 167 LYS A C 1
ATOM 1238 O O . LYS A 1 167 ? 39.291 5.910 -37.616 1.00 94.75 167 LYS A O 1
ATOM 1243 N N . ALA A 1 168 ? 37.930 7.133 -36.312 1.00 93.44 168 ALA A N 1
ATOM 1244 C CA . ALA A 1 168 ? 37.824 8.255 -37.241 1.00 93.44 168 ALA A CA 1
ATOM 1245 C C . ALA A 1 168 ? 39.199 8.889 -37.511 1.00 93.44 168 ALA A C 1
ATOM 1247 O O . ALA A 1 168 ? 39.529 9.202 -38.650 1.00 93.44 168 ALA A O 1
ATOM 1248 N N . THR A 1 169 ? 40.032 9.014 -36.476 1.00 94.38 169 THR A N 1
ATOM 1249 C CA . THR A 1 169 ? 41.396 9.544 -36.603 1.00 94.38 169 THR A CA 1
ATOM 1250 C C . THR A 1 169 ? 42.280 8.602 -37.421 1.00 94.38 169 THR A C 1
ATOM 1252 O O . THR A 1 169 ? 42.986 9.059 -38.313 1.00 94.38 169 THR A O 1
ATOM 1255 N N . ALA A 1 170 ? 42.204 7.289 -37.180 1.00 92.88 170 ALA A N 1
ATOM 1256 C CA . ALA A 1 170 ? 42.928 6.289 -37.966 1.00 92.88 170 ALA A CA 1
ATOM 1257 C C . ALA A 1 170 ? 42.521 6.323 -39.450 1.00 92.88 170 ALA A C 1
ATOM 1259 O O . ALA A 1 170 ? 43.386 6.337 -40.319 1.00 92.88 170 ALA A O 1
ATOM 1260 N N . GLN A 1 171 ? 41.220 6.435 -39.739 1.00 90.50 171 GLN A N 1
ATOM 1261 C CA . GLN A 1 171 ? 40.713 6.579 -41.107 1.00 90.50 171 GLN A CA 1
ATOM 1262 C C . GLN A 1 171 ? 41.192 7.869 -41.783 1.00 90.50 171 GLN A C 1
ATOM 1264 O O . GLN A 1 171 ? 41.506 7.857 -42.970 1.00 90.50 171 GLN A O 1
ATOM 1269 N N . LEU A 1 172 ? 41.277 8.985 -41.051 1.00 87.62 172 LEU A N 1
ATOM 1270 C CA . LEU A 1 172 ? 41.815 10.238 -41.592 1.00 87.62 172 LEU A CA 1
ATOM 1271 C C . LEU A 1 172 ? 43.305 10.130 -41.934 1.00 87.62 172 LEU A C 1
ATOM 1273 O O . LEU A 1 172 ? 43.728 10.672 -42.954 1.00 87.62 172 LEU A O 1
ATOM 1277 N N . VAL A 1 173 ? 44.090 9.423 -41.115 1.00 89.00 173 VAL A N 1
ATOM 1278 C CA . VAL A 1 173 ? 45.507 9.149 -41.402 1.00 89.00 173 VAL A CA 1
ATOM 1279 C C . VAL A 1 173 ? 45.639 8.272 -42.647 1.00 89.00 173 VAL A C 1
ATOM 1281 O O . VAL A 1 173 ? 46.371 8.636 -43.563 1.00 89.00 173 VAL A O 1
ATOM 1284 N N . GLU A 1 174 ? 44.872 7.184 -42.731 1.00 87.31 174 GLU A N 1
ATOM 1285 C CA . GLU A 1 174 ? 44.860 6.283 -43.891 1.00 87.31 174 GLU A CA 1
ATOM 1286 C C . GLU A 1 174 ? 44.454 7.013 -45.183 1.00 87.31 174 GLU A C 1
ATOM 1288 O O . GLU A 1 174 ? 45.068 6.832 -46.233 1.00 87.31 174 GLU A O 1
ATOM 1293 N N . MET A 1 175 ? 43.474 7.918 -45.109 1.00 82.50 175 MET A N 1
ATOM 1294 C CA . MET A 1 175 ? 43.076 8.757 -46.242 1.00 82.50 175 MET A CA 1
ATOM 1295 C C . MET A 1 175 ? 44.185 9.740 -46.655 1.00 82.50 175 MET A C 1
ATOM 1297 O O . MET A 1 175 ? 44.406 9.962 -47.847 1.00 82.50 175 MET A O 1
ATOM 1301 N N . GLY A 1 176 ? 44.915 10.302 -45.686 1.00 80.31 176 GLY A N 1
ATOM 1302 C CA . GLY A 1 176 ? 46.091 11.135 -45.939 1.00 80.31 176 GLY A CA 1
ATOM 1303 C C . GLY A 1 176 ? 47.209 10.371 -46.654 1.00 80.31 176 GLY A C 1
ATOM 1304 O O . GLY A 1 176 ? 47.760 10.867 -47.637 1.00 80.31 176 GLY A O 1
ATOM 1305 N N . GLU A 1 177 ? 47.497 9.142 -46.222 1.00 78.94 177 GLU A N 1
ATOM 1306 C CA . GLU A 1 177 ? 48.480 8.266 -46.870 1.00 78.94 177 GLU A CA 1
ATOM 1307 C C . GLU A 1 177 ? 48.021 7.795 -48.259 1.00 78.94 177 GLU A C 1
ATOM 1309 O O . GLU A 1 177 ? 48.819 7.761 -49.198 1.00 78.94 177 GLU A O 1
ATOM 1314 N N . SER A 1 178 ? 46.727 7.519 -48.448 1.00 75.06 178 SER A N 1
ATOM 1315 C CA . SER A 1 178 ? 46.169 7.149 -49.754 1.00 75.06 178 SER A CA 1
ATOM 1316 C C . SER A 1 178 ? 46.318 8.264 -50.797 1.00 75.06 178 SER A C 1
ATOM 1318 O O . SER A 1 178 ? 46.558 7.971 -51.970 1.00 75.06 178 SER A O 1
ATOM 1320 N N . ASN A 1 179 ? 46.219 9.539 -50.408 1.00 70.00 179 ASN A N 1
ATOM 1321 C CA . ASN A 1 179 ? 46.480 10.661 -51.320 1.00 70.00 179 ASN A CA 1
ATOM 1322 C C . ASN A 1 179 ? 47.952 10.715 -51.777 1.00 70.00 179 ASN A C 1
ATOM 1324 O O . ASN A 1 179 ? 48.238 11.084 -52.922 1.00 70.00 179 ASN A O 1
ATOM 1328 N N . VAL A 1 180 ? 48.887 10.311 -50.911 1.00 70.38 180 VAL A N 1
ATOM 1329 C CA . VAL A 1 180 ? 50.310 10.173 -51.262 1.00 70.38 180 VAL A CA 1
ATOM 1330 C C . VAL A 1 180 ? 50.514 8.984 -52.204 1.00 70.38 180 VAL A C 1
ATOM 1332 O O . VAL A 1 180 ? 51.188 9.124 -53.224 1.00 70.38 180 VAL A O 1
ATOM 1335 N N . ALA A 1 181 ? 49.874 7.845 -51.927 1.00 71.69 181 ALA A N 1
ATOM 1336 C CA . ALA A 1 181 ? 49.933 6.661 -52.783 1.00 71.69 181 ALA A CA 1
ATOM 1337 C C . ALA A 1 181 ? 49.364 6.920 -54.192 1.00 71.69 181 ALA A C 1
ATOM 1339 O O . ALA A 1 181 ? 49.949 6.479 -55.179 1.00 71.69 181 ALA A O 1
ATOM 1340 N N . ALA A 1 182 ? 48.275 7.686 -54.309 1.00 73.19 182 ALA A N 1
ATOM 1341 C CA . ALA A 1 182 ? 47.700 8.074 -55.599 1.00 73.19 182 ALA A CA 1
ATOM 1342 C C . ALA A 1 182 ? 48.644 8.974 -56.420 1.00 73.19 182 ALA A C 1
ATOM 1344 O O . ALA A 1 182 ? 48.769 8.790 -57.632 1.00 73.19 182 ALA A O 1
ATOM 1345 N N . SER A 1 183 ? 49.349 9.903 -55.764 1.00 75.81 183 SER A N 1
ATOM 1346 C CA . SER A 1 183 ? 50.351 10.759 -56.418 1.00 75.81 183 SER A CA 1
ATOM 1347 C C . SER A 1 183 ? 51.564 9.943 -56.880 1.00 75.81 183 SER A C 1
ATOM 1349 O O . SER A 1 183 ? 51.972 10.041 -58.033 1.00 75.81 183 SER A O 1
ATOM 1351 N N . ALA A 1 184 ? 52.074 9.050 -56.028 1.00 77.00 184 ALA A N 1
ATOM 1352 C CA . ALA A 1 184 ? 53.176 8.155 -56.378 1.00 77.00 184 ALA A CA 1
ATOM 1353 C C . ALA A 1 184 ? 52.809 7.179 -57.513 1.00 77.00 184 ALA A C 1
ATOM 1355 O O . ALA A 1 184 ? 53.632 6.903 -58.384 1.00 77.00 184 ALA A O 1
ATOM 1356 N N . TYR A 1 185 ? 51.571 6.677 -57.544 1.00 78.06 185 TYR A N 1
ATOM 1357 C CA . TYR A 1 185 ? 51.069 5.855 -58.646 1.00 78.06 185 TYR A CA 1
ATOM 1358 C C . TYR A 1 185 ? 50.980 6.654 -59.953 1.00 78.06 185 TYR A C 1
ATOM 1360 O O . TYR A 1 18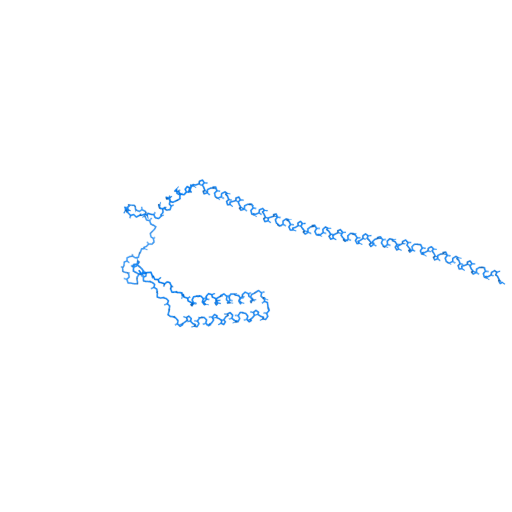5 ? 51.375 6.154 -61.005 1.00 78.06 185 TYR A O 1
ATOM 1368 N N . HIS A 1 186 ? 50.527 7.911 -59.898 1.00 85.06 186 HIS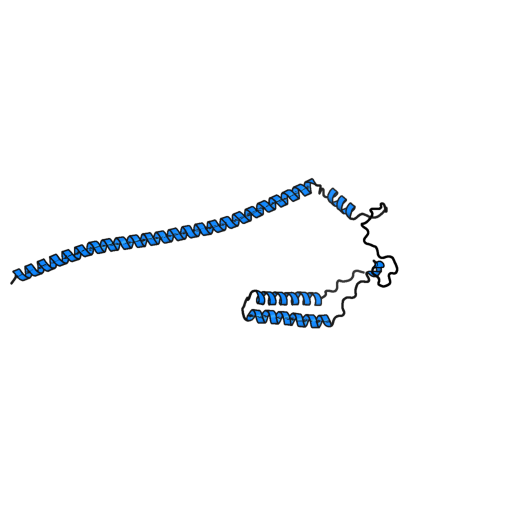 A N 1
ATOM 1369 C CA . HIS A 1 186 ? 50.533 8.804 -61.059 1.00 85.06 186 HIS A CA 1
ATOM 1370 C C . HIS A 1 186 ? 51.955 9.020 -61.603 1.00 85.06 186 HIS A C 1
ATOM 1372 O O . HIS A 1 186 ? 52.178 8.904 -62.810 1.00 85.06 186 HIS A O 1
ATOM 1378 N N . ASP A 1 187 ? 52.929 9.240 -60.718 1.00 86.75 187 ASP A N 1
ATOM 1379 C CA . ASP A 1 187 ? 54.339 9.371 -61.093 1.00 86.75 187 ASP A CA 1
ATOM 1380 C C . ASP A 1 187 ? 54.897 8.080 -61.712 1.00 86.75 187 ASP A C 1
ATOM 1382 O O . ASP A 1 187 ? 55.587 8.130 -62.733 1.00 86.75 187 ASP A O 1
ATOM 1386 N N . GLN A 1 188 ? 54.555 6.911 -61.158 1.00 85.94 188 GLN A N 1
ATOM 1387 C CA . GLN A 1 188 ? 54.950 5.609 -61.709 1.00 85.94 188 GLN A CA 1
ATOM 1388 C C . GLN A 1 188 ? 54.339 5.349 -63.093 1.00 85.94 188 GLN A C 1
ATOM 1390 O O . GLN A 1 188 ? 55.039 4.880 -63.993 1.00 85.94 188 GLN A O 1
ATOM 1395 N N . VAL A 1 189 ? 53.064 5.691 -63.299 1.00 88.38 189 VAL A N 1
ATOM 1396 C CA . VAL A 1 189 ? 52.392 5.567 -64.602 1.00 88.38 189 VAL A CA 1
ATOM 1397 C C . VAL A 1 189 ? 53.016 6.512 -65.632 1.00 88.38 189 VAL A C 1
ATOM 1399 O O . VAL A 1 189 ? 53.285 6.093 -66.759 1.00 88.38 189 VAL A O 1
ATOM 1402 N N . ASN A 1 190 ? 53.324 7.754 -65.252 1.00 88.88 190 ASN A N 1
ATOM 1403 C CA . ASN A 1 190 ? 54.020 8.701 -66.127 1.00 88.88 190 ASN A CA 1
ATOM 1404 C C . ASN A 1 190 ? 55.434 8.220 -66.486 1.00 88.88 190 ASN A C 1
ATOM 1406 O O . ASN A 1 190 ? 55.843 8.309 -67.645 1.00 88.88 190 ASN A O 1
ATOM 1410 N N . ALA A 1 191 ? 56.179 7.675 -65.521 1.00 88.50 191 ALA A N 1
ATOM 1411 C CA . ALA A 1 191 ? 57.500 7.104 -65.764 1.00 88.50 191 ALA A CA 1
ATOM 1412 C C . ALA A 1 191 ? 57.439 5.888 -66.705 1.00 88.50 191 ALA A C 1
ATOM 1414 O O . ALA A 1 191 ? 58.283 5.759 -67.595 1.00 88.50 191 ALA A O 1
ATOM 1415 N N . LEU A 1 192 ? 56.433 5.019 -66.560 1.00 88.25 192 LEU A N 1
ATOM 1416 C CA . LEU A 1 192 ? 56.199 3.890 -67.462 1.00 88.25 192 LEU A CA 1
ATOM 1417 C C . LEU A 1 192 ? 55.871 4.365 -68.883 1.00 88.25 192 LEU A C 1
ATOM 1419 O O . LEU A 1 192 ? 56.487 3.897 -69.839 1.00 88.25 192 LEU A O 1
ATOM 1423 N N . ALA A 1 193 ? 54.959 5.331 -69.025 1.00 87.50 193 ALA A N 1
ATOM 1424 C CA . ALA A 1 193 ? 54.602 5.914 -70.318 1.00 87.50 193 ALA A CA 1
ATOM 1425 C C . ALA A 1 193 ? 55.817 6.549 -71.013 1.00 87.50 193 ALA A C 1
ATOM 1427 O O . ALA A 1 193 ? 56.015 6.366 -72.213 1.00 87.50 193 ALA A O 1
ATOM 1428 N N . LYS A 1 194 ? 56.677 7.238 -70.253 1.00 89.31 194 LYS A N 1
ATOM 1429 C CA . LYS A 1 194 ? 57.908 7.849 -70.767 1.00 89.31 194 LYS A CA 1
ATOM 1430 C C . LYS A 1 194 ? 58.933 6.808 -71.226 1.00 89.31 194 LYS A C 1
ATOM 1432 O O . LYS A 1 194 ? 59.550 6.998 -72.267 1.00 89.31 194 LYS A O 1
ATOM 1437 N N . ASN A 1 195 ? 59.088 5.703 -70.492 1.00 88.31 195 ASN A N 1
ATOM 1438 C CA . ASN A 1 195 ? 59.961 4.597 -70.898 1.00 88.31 195 ASN A CA 1
ATOM 1439 C C . ASN A 1 195 ? 59.435 3.868 -72.141 1.00 88.31 195 ASN A C 1
ATOM 1441 O O . ASN A 1 195 ? 60.216 3.572 -73.038 1.00 88.31 195 ASN A O 1
ATOM 1445 N N . LEU A 1 196 ? 58.123 3.627 -72.235 1.00 87.25 196 LEU A N 1
ATOM 1446 C CA . LEU A 1 196 ? 57.510 3.040 -73.432 1.00 87.25 196 LEU A CA 1
ATOM 1447 C C . LEU A 1 196 ? 57.644 3.959 -74.650 1.00 87.25 196 LEU A C 1
ATOM 1449 O O . LEU A 1 196 ? 57.953 3.487 -75.738 1.00 87.25 196 LEU A O 1
ATOM 1453 N N . SER A 1 197 ? 57.482 5.270 -74.461 1.00 81.06 197 SER A N 1
ATOM 1454 C CA . SER A 1 197 ? 57.707 6.262 -75.515 1.00 81.06 197 SER A CA 1
ATOM 1455 C C . SER A 1 197 ? 59.170 6.367 -75.949 1.00 81.06 197 SER A C 1
ATOM 1457 O O . SER A 1 197 ? 59.415 6.832 -77.053 1.00 81.06 197 SER A O 1
ATOM 1459 N N . ALA A 1 198 ? 60.129 6.007 -75.093 1.00 79.38 198 ALA A N 1
ATOM 1460 C CA . ALA A 1 198 ? 61.555 6.030 -75.417 1.00 79.38 198 ALA A CA 1
ATOM 1461 C C . ALA A 1 198 ? 62.039 4.736 -76.099 1.00 79.38 198 ALA A C 1
ATOM 1463 O O . ALA A 1 198 ? 63.166 4.694 -76.587 1.00 79.38 198 ALA A O 1
ATOM 1464 N N . LEU A 1 199 ? 61.215 3.680 -76.101 1.00 70.00 199 LEU A N 1
ATOM 1465 C CA . LEU A 1 199 ? 61.539 2.369 -76.674 1.00 70.00 199 LEU A CA 1
ATOM 1466 C C . LEU A 1 199 ? 61.039 2.194 -78.123 1.00 70.00 199 LEU A C 1
ATOM 1468 O O . LEU A 1 199 ? 61.262 1.139 -78.715 1.00 70.00 199 LEU A O 1
ATOM 1472 N N . ASN A 1 200 ? 60.372 3.208 -78.678 1.00 48.88 200 ASN A N 1
ATOM 1473 C CA . ASN A 1 200 ? 59.865 3.287 -80.050 1.00 48.88 200 ASN A CA 1
ATOM 1474 C C . ASN A 1 200 ? 60.449 4.516 -80.752 1.00 48.88 200 ASN A C 1
ATOM 1476 O O . ASN A 1 200 ? 60.637 4.449 -81.984 1.00 48.88 200 ASN A O 1
#

Secondary structure (DSSP, 8-state):
--------HHHHHHHHHHHHHHHHHHHHHTTTTTHHHHHHHHHHHHHHHHHHHHHHTSPPPPPP-GGGT-GGGSTT--SPP-------------SS--HHHHHHHHHHHTT--HHHHHHHHHHHHHHHHHHHHHHHHHHHHHHHHHHHHHHHHHHHHHHHHHHHHHHHHHHHHHHHHHHHHHHHHHHHHHHHHHHHHH--